Protein AF-A0A816C0D6-F1 (afdb_monomer)

pLDDT: mean 83.45, std 16.83, range [26.38, 98.88]

Structure (mmCIF, N/CA/C/O backbone):
data_AF-A0A816C0D6-F1
#
_entry.id   AF-A0A816C0D6-F1
#
loop_
_atom_site.group_PDB
_atom_site.id
_atom_si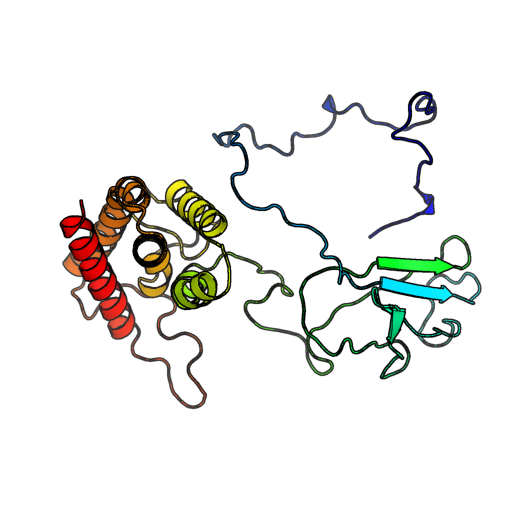te.type_symbol
_atom_site.label_atom_id
_atom_site.label_alt_id
_atom_site.label_comp_id
_atom_site.label_asym_id
_atom_site.label_entity_id
_atom_site.label_seq_id
_atom_site.pdbx_PDB_ins_code
_atom_site.Cartn_x
_atom_site.Cartn_y
_atom_site.Cartn_z
_atom_site.occupancy
_atom_site.B_iso_or_equiv
_atom_site.auth_seq_id
_atom_site.auth_comp_id
_atom_site.auth_asym_id
_atom_site.auth_atom_id
_atom_site.pdbx_PDB_model_num
ATOM 1 N N . MET A 1 1 ? -12.038 10.290 19.361 1.00 85.38 1 MET A N 1
ATOM 2 C CA . MET A 1 1 ? -12.692 10.705 20.623 1.00 85.38 1 MET A CA 1
ATOM 3 C C . MET A 1 1 ? -14.194 10.651 20.411 1.00 85.38 1 MET A C 1
ATOM 5 O O . MET A 1 1 ? -14.638 11.081 19.357 1.00 85.38 1 MET A O 1
ATOM 9 N N . TYR A 1 2 ? -14.952 10.114 21.362 1.00 89.56 2 TYR A N 1
ATOM 10 C CA . TYR A 1 2 ? -16.409 9.988 21.275 1.00 89.56 2 TYR A CA 1
ATOM 11 C C . TYR A 1 2 ? -17.035 10.395 22.618 1.00 89.56 2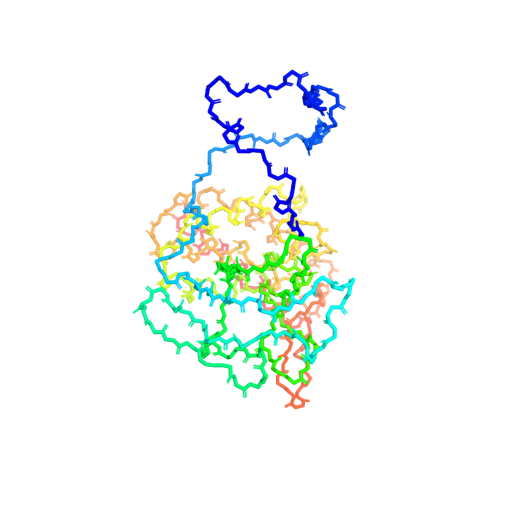 TYR A C 1
ATOM 13 O O . TYR A 1 2 ? -16.515 10.009 23.661 1.00 89.56 2 TYR A O 1
ATOM 21 N N . ASP A 1 3 ? -18.110 11.191 22.589 1.00 89.88 3 ASP A N 1
ATOM 22 C CA . ASP A 1 3 ? -18.827 11.691 23.773 1.00 89.88 3 ASP A CA 1
ATOM 23 C C . ASP A 1 3 ? -20.321 11.359 23.652 1.00 89.88 3 ASP A C 1
ATOM 25 O O . ASP A 1 3 ? -21.073 12.091 23.006 1.00 89.88 3 ASP A O 1
ATOM 29 N N . SER A 1 4 ? -20.756 10.273 24.299 1.00 89.69 4 SER A N 1
ATOM 30 C CA . SER A 1 4 ? -22.146 9.791 24.239 1.00 89.69 4 SER A CA 1
ATOM 31 C C . SER A 1 4 ? -23.166 10.780 24.811 1.00 89.69 4 SER A C 1
ATOM 33 O O . SER A 1 4 ? -24.352 10.708 24.504 1.00 89.69 4 SER A O 1
ATOM 35 N N . ARG A 1 5 ? -22.738 11.777 25.603 1.00 89.25 5 ARG A N 1
ATOM 36 C CA . ARG A 1 5 ? -23.638 12.838 26.096 1.00 89.25 5 ARG A CA 1
ATOM 37 C C . ARG A 1 5 ? -24.129 13.747 24.969 1.00 89.25 5 ARG A C 1
ATOM 39 O O . ARG A 1 5 ? -25.069 14.508 25.191 1.00 89.25 5 ARG A O 1
ATOM 46 N N . ARG A 1 6 ? -23.466 13.711 23.809 1.00 89.56 6 ARG A N 1
ATOM 47 C CA . ARG A 1 6 ? -23.813 14.480 22.608 1.00 89.56 6 ARG A CA 1
ATOM 48 C C . ARG A 1 6 ? -24.655 13.681 21.613 1.00 89.56 6 ARG A C 1
ATOM 50 O O . ARG A 1 6 ? -25.040 14.249 20.590 1.00 89.56 6 ARG A O 1
ATOM 57 N N . ASP A 1 7 ? -24.942 12.411 21.900 1.00 89.94 7 ASP A N 1
ATOM 58 C CA . ASP A 1 7 ? -25.782 11.586 21.040 1.00 89.94 7 ASP A CA 1
ATOM 59 C C . ASP A 1 7 ? -27.174 12.196 20.892 1.00 89.94 7 ASP A C 1
ATOM 61 O O . ASP A 1 7 ? -27.776 12.709 21.839 1.00 89.94 7 ASP A O 1
ATOM 65 N N . ARG A 1 8 ? -27.707 12.099 19.676 1.00 88.56 8 ARG A N 1
ATOM 66 C CA . ARG A 1 8 ? -29.071 12.508 19.358 1.00 88.56 8 ARG A CA 1
ATOM 67 C C . ARG A 1 8 ? -29.839 11.290 18.908 1.00 88.56 8 ARG A C 1
ATOM 69 O O . ARG A 1 8 ? -29.702 10.840 17.775 1.00 88.56 8 ARG A O 1
ATOM 76 N N . LEU A 1 9 ? -30.604 10.721 19.829 1.00 89.38 9 LEU A N 1
ATOM 77 C CA . LEU A 1 9 ? -31.359 9.509 19.555 1.00 89.38 9 LEU A CA 1
ATOM 78 C C . LEU A 1 9 ? -32.312 9.742 18.372 1.00 89.38 9 LEU A C 1
ATOM 80 O O . LEU A 1 9 ? -32.974 10.775 18.304 1.00 89.38 9 LEU A O 1
ATOM 84 N N . ASN A 1 10 ? -32.372 8.774 17.456 1.00 91.50 10 ASN A N 1
ATOM 85 C CA . ASN A 1 10 ? -33.250 8.777 16.282 1.00 91.50 10 ASN A CA 1
ATOM 86 C C . ASN A 1 10 ? -32.974 9.870 15.232 1.00 91.50 10 ASN A C 1
ATOM 88 O O . ASN A 1 10 ? -33.824 10.088 14.379 1.00 91.50 10 ASN A O 1
ATOM 92 N N . TRP A 1 11 ? -31.799 10.516 15.224 1.00 92.00 11 TRP A N 1
ATOM 93 C CA . TRP A 1 11 ? -31.469 11.554 14.227 1.00 92.00 11 TRP A CA 1
ATOM 94 C C . TRP A 1 11 ? -31.517 11.081 12.762 1.00 92.00 11 TRP A C 1
ATOM 96 O O . TRP A 1 11 ? -31.627 11.899 11.855 1.00 92.00 11 TRP A O 1
ATOM 106 N N . THR A 1 12 ? -31.451 9.768 12.528 1.00 93.94 12 THR A N 1
ATOM 107 C CA . THR A 1 12 ? -31.567 9.134 11.205 1.00 93.94 12 THR A CA 1
ATOM 108 C C . THR A 1 12 ? -32.988 8.670 10.862 1.00 93.94 12 THR A C 1
ATOM 110 O O . THR A 1 12 ? -33.190 8.056 9.816 1.00 93.94 12 THR A O 1
ATOM 113 N N . GLN A 1 13 ? -33.972 8.902 11.736 1.00 94.81 13 GLN A N 1
ATOM 114 C CA . GLN A 1 13 ? -35.356 8.462 11.551 1.00 94.81 13 GLN A CA 1
ATOM 115 C C . GLN A 1 13 ? -36.264 9.631 11.159 1.00 94.81 13 GLN A C 1
ATOM 117 O O . GLN A 1 13 ? -36.055 10.778 11.557 1.00 94.81 13 GLN A O 1
ATOM 122 N N . VAL A 1 14 ? -37.319 9.328 10.400 1.00 94.06 14 VAL A N 1
ATOM 123 C CA . VAL A 1 14 ? -38.359 10.305 10.047 1.00 94.06 14 VAL A CA 1
ATOM 124 C C . VAL A 1 14 ? -39.048 10.818 11.316 1.00 94.06 14 VAL A C 1
ATOM 126 O O . VAL A 1 14 ? -39.310 10.051 12.240 1.00 94.06 14 VAL A O 1
ATOM 129 N N . GLY A 1 15 ? -39.366 12.114 11.349 1.00 90.00 15 GLY A N 1
ATOM 130 C CA . GLY A 1 15 ? -40.027 12.751 12.493 1.00 90.00 15 GLY A CA 1
ATOM 131 C C . GLY A 1 15 ? -39.079 13.149 13.627 1.00 90.00 15 GLY A C 1
ATOM 132 O O . GLY A 1 15 ? -39.543 13.582 14.681 1.00 90.00 15 GLY A O 1
ATOM 133 N N . PHE A 1 16 ? -37.764 13.025 13.428 1.00 90.12 16 PHE A N 1
ATOM 134 C CA . PHE A 1 16 ? -36.777 13.613 14.325 1.00 90.12 16 PHE A CA 1
ATOM 135 C C . PHE A 1 16 ? -36.958 15.135 14.410 1.00 90.12 16 PHE A C 1
ATOM 137 O O . PHE A 1 16 ? -37.116 15.804 13.391 1.00 90.12 16 PHE A O 1
ATOM 144 N N . ASN A 1 17 ? -36.929 15.679 15.629 1.00 85.44 17 ASN A N 1
ATOM 145 C CA . ASN A 1 17 ? -37.033 17.117 15.839 1.00 85.44 17 ASN A CA 1
ATOM 146 C C . ASN A 1 17 ? -35.654 17.786 15.732 1.00 85.44 17 ASN A C 1
ATOM 148 O O . ASN A 1 17 ? -34.852 17.746 16.669 1.00 85.44 17 ASN A O 1
ATOM 152 N N . ASP A 1 18 ? -35.417 18.453 14.610 1.00 85.19 18 ASP A N 1
ATOM 153 C CA . ASP A 1 18 ? -34.241 19.273 14.338 1.00 85.19 18 ASP A CA 1
ATOM 154 C C . ASP A 1 18 ? -34.453 20.770 14.652 1.00 85.19 18 ASP A C 1
ATOM 156 O O . ASP A 1 18 ? -33.523 21.561 14.527 1.00 85.19 18 ASP A O 1
ATOM 160 N N . SER A 1 19 ? -35.614 21.192 15.163 1.00 76.00 19 SER A N 1
ATOM 161 C CA . SER A 1 19 ? -35.926 22.613 15.390 1.00 76.00 19 SER A CA 1
ATOM 162 C C . SER A 1 19 ? -35.153 23.247 16.556 1.00 76.00 19 SER A C 1
ATOM 164 O O . SER A 1 19 ? -34.996 24.463 16.618 1.00 76.00 19 SER A O 1
ATOM 166 N N . LEU A 1 20 ? -34.686 22.432 17.508 1.00 63.69 20 LEU A N 1
ATOM 167 C CA . LEU A 1 20 ? -33.809 22.848 18.617 1.00 63.69 20 LEU A CA 1
ATOM 168 C C . LEU A 1 20 ? -32.327 22.617 18.297 1.00 63.69 20 LEU A C 1
ATOM 170 O O . LEU A 1 20 ? -31.452 22.769 19.154 1.00 63.69 20 LEU A O 1
ATOM 174 N N . SER A 1 21 ? -32.037 22.171 17.079 1.00 62.50 21 SER A N 1
ATOM 175 C CA . SER A 1 21 ? -30.703 21.800 16.674 1.00 62.50 21 SER A CA 1
ATOM 176 C C . SER A 1 21 ? -29.922 23.024 16.192 1.00 62.50 21 SER A C 1
ATOM 178 O O . SER A 1 21 ? -30.384 23.789 15.358 1.00 62.50 21 SER A O 1
ATOM 180 N N . ALA A 1 22 ? -28.683 23.178 16.660 1.00 69.31 22 ALA A N 1
ATOM 181 C CA . ALA A 1 22 ? -27.681 23.999 15.977 1.00 69.31 22 ALA A CA 1
ATOM 182 C C . ALA A 1 22 ? -27.168 23.288 14.706 1.00 69.31 22 ALA A C 1
ATOM 184 O O . ALA A 1 22 ? -25.961 23.242 14.474 1.00 69.31 22 ALA A O 1
ATOM 185 N N . TRP A 1 23 ? -28.048 22.610 13.956 1.00 80.94 23 TRP A N 1
ATOM 186 C CA . TRP A 1 23 ? -27.645 22.022 12.686 1.00 80.94 23 TRP A CA 1
ATOM 187 C C . TRP A 1 23 ? -27.321 23.160 11.738 1.00 80.94 23 TRP A C 1
ATOM 189 O O . TRP A 1 23 ? -28.094 24.097 11.553 1.00 80.94 23 TRP A O 1
ATOM 199 N N . ILE A 1 24 ? -26.115 23.088 11.207 1.00 82.31 24 ILE A N 1
ATOM 200 C CA . ILE A 1 24 ? -25.627 24.027 10.220 1.00 82.31 24 ILE A CA 1
ATOM 201 C C . ILE A 1 24 ? -26.017 23.509 8.848 1.00 82.31 24 ILE A C 1
ATOM 203 O O . ILE A 1 24 ? -25.953 22.308 8.578 1.00 82.31 24 ILE A O 1
ATOM 207 N N . MET A 1 25 ? -26.430 24.435 7.993 1.00 83.31 25 MET A N 1
ATOM 208 C CA . MET A 1 25 ? -26.723 24.130 6.601 1.00 83.31 25 MET A CA 1
ATOM 209 C C . MET A 1 25 ? -25.439 23.616 5.929 1.00 83.31 25 MET A C 1
ATOM 211 O O . MET A 1 25 ? -24.394 24.255 6.099 1.00 83.31 25 MET A O 1
ATOM 215 N N . PRO A 1 26 ? -25.460 22.485 5.204 1.00 83.56 26 PRO A N 1
ATOM 216 C CA . PRO A 1 26 ? -24.259 21.909 4.596 1.00 83.56 26 PRO A CA 1
ATOM 217 C C . PRO A 1 26 ? -23.490 22.880 3.696 1.00 83.56 26 PRO A C 1
ATOM 219 O O . PRO A 1 26 ? -22.269 22.816 3.629 1.00 83.56 26 PRO A O 1
ATOM 222 N N . GLU A 1 27 ? -24.181 23.827 3.065 1.00 84.50 27 GLU A N 1
ATOM 223 C CA . GLU A 1 27 ? -23.607 24.852 2.190 1.00 84.50 27 GLU A CA 1
ATOM 224 C C . GLU A 1 27 ? -22.713 25.848 2.941 1.00 84.50 27 GLU A C 1
ATOM 226 O O . GLU A 1 27 ? -21.912 26.553 2.332 1.00 84.50 27 GLU A O 1
ATOM 231 N N . SER A 1 28 ? -22.848 25.923 4.268 1.00 86.06 28 SER A N 1
ATOM 232 C CA . SER A 1 28 ? -21.994 26.757 5.118 1.00 86.06 28 SER A CA 1
ATOM 233 C C . SER A 1 28 ? -20.666 26.090 5.481 1.00 86.06 28 SER A C 1
ATOM 235 O O . SER A 1 28 ? -19.785 26.746 6.040 1.00 86.06 28 SER A O 1
ATOM 237 N N . LEU A 1 29 ? -20.515 24.795 5.181 1.00 83.56 29 LEU A N 1
ATOM 238 C CA . LEU A 1 29 ? -19.285 24.049 5.406 1.00 83.56 29 LEU A CA 1
ATOM 239 C C . LEU A 1 29 ? -18.381 24.091 4.166 1.00 83.56 29 LEU A C 1
ATOM 241 O O . LEU A 1 29 ? -18.873 23.990 3.041 1.00 83.56 29 LEU A O 1
ATOM 245 N N . PRO A 1 30 ? -17.052 24.200 4.343 1.00 83.00 30 PRO A N 1
ATOM 246 C CA . PRO A 1 30 ? -16.131 24.061 3.226 1.00 83.00 30 PRO A CA 1
ATOM 247 C C . PRO A 1 30 ? -16.253 22.657 2.623 1.00 83.00 30 PRO A C 1
ATOM 249 O O . PRO A 1 30 ? -16.336 21.661 3.347 1.00 83.00 30 PRO A O 1
ATOM 252 N N . SER A 1 31 ? -16.238 22.584 1.291 1.00 81.38 31 SER A N 1
ATOM 253 C CA . SER A 1 31 ? -16.168 21.306 0.585 1.00 81.38 31 SER A CA 1
ATOM 254 C C . SER A 1 31 ? -14.875 20.579 0.977 1.00 81.38 31 SER A C 1
ATOM 256 O O . SER A 1 31 ? -13.804 21.185 0.910 1.00 81.38 31 SER A O 1
ATOM 258 N N . PRO A 1 32 ? -14.938 19.289 1.353 1.00 77.12 32 PRO A N 1
ATOM 259 C CA . PRO A 1 32 ? -13.737 18.482 1.546 1.00 77.12 32 PRO A CA 1
ATOM 260 C C . PRO A 1 32 ? -13.071 18.115 0.212 1.00 77.12 32 PRO A C 1
ATOM 262 O O . PRO A 1 32 ? -11.920 17.689 0.199 1.00 77.12 32 PRO A O 1
ATOM 265 N N . VAL A 1 33 ? -13.795 18.255 -0.902 1.00 77.62 33 VAL A N 1
ATOM 266 C CA . VAL A 1 33 ? -13.257 18.098 -2.252 1.00 77.62 33 VAL A CA 1
ATOM 267 C C . VAL A 1 33 ? -12.626 19.419 -2.656 1.00 77.62 33 VAL A C 1
ATOM 269 O O . VAL A 1 33 ? -13.325 20.435 -2.701 1.00 77.62 33 VAL A O 1
ATOM 272 N N . ASP A 1 34 ? -11.330 19.386 -2.953 1.00 73.06 34 ASP A N 1
ATOM 273 C CA . ASP A 1 34 ? -10.616 20.504 -3.557 1.00 73.06 34 ASP A CA 1
ATOM 274 C C . ASP A 1 34 ? -11.070 20.653 -5.022 1.00 73.06 34 ASP A C 1
ATOM 276 O O . ASP A 1 34 ? -10.750 19.793 -5.844 1.00 73.06 34 ASP A O 1
ATOM 280 N N . PRO A 1 35 ? -11.816 21.714 -5.382 1.00 69.94 35 PRO A N 1
ATOM 281 C CA . PRO A 1 35 ? -12.314 21.899 -6.742 1.00 69.94 35 PRO A CA 1
ATOM 282 C C . PRO A 1 35 ? -11.198 22.202 -7.753 1.00 69.94 35 PRO A C 1
ATOM 284 O O . PRO A 1 35 ? -11.454 22.168 -8.954 1.00 69.94 35 PRO A O 1
ATOM 287 N N . ALA A 1 36 ? -9.975 22.508 -7.297 1.00 72.94 36 ALA A N 1
ATOM 288 C CA . ALA A 1 36 ? -8.809 22.623 -8.167 1.00 72.94 36 ALA A CA 1
ATOM 289 C C . ALA A 1 36 ? -8.234 21.252 -8.565 1.00 72.94 36 ALA A C 1
ATOM 291 O O . ALA A 1 36 ? -7.466 21.169 -9.525 1.00 72.94 36 ALA A O 1
ATOM 292 N N . GLN A 1 37 ? -8.594 20.175 -7.855 1.00 70.94 37 GLN A N 1
ATOM 293 C CA . GLN A 1 37 ? -8.182 18.820 -8.206 1.00 70.94 37 GLN A CA 1
ATOM 294 C C . GLN A 1 37 ? -9.142 18.216 -9.231 1.00 70.94 37 GLN A C 1
ATOM 296 O O . GLN A 1 37 ? -10.328 18.022 -8.980 1.00 70.94 37 GLN A O 1
ATOM 301 N N . ASN A 1 38 ? -8.601 17.876 -10.399 1.00 72.31 38 ASN A N 1
ATOM 302 C CA . ASN A 1 38 ? -9.341 17.371 -11.557 1.00 72.31 38 ASN A CA 1
ATOM 303 C C . ASN A 1 38 ? -9.611 15.848 -11.471 1.00 72.31 38 ASN A C 1
ATOM 305 O O . ASN A 1 38 ? -9.438 15.115 -12.444 1.00 72.31 38 ASN A O 1
ATOM 309 N N . GLY A 1 39 ? -9.968 15.354 -10.282 1.00 79.12 39 GLY A N 1
ATOM 310 C CA . GLY A 1 39 ? -10.214 13.932 -10.032 1.00 79.12 39 GLY A CA 1
ATOM 311 C C . GLY A 1 39 ? -11.501 13.426 -10.692 1.00 79.12 39 GLY A C 1
ATOM 312 O O . GLY A 1 39 ? -12.471 14.166 -10.846 1.00 79.12 39 GLY A O 1
ATOM 313 N N . THR A 1 40 ? -11.528 12.144 -11.060 1.00 84.25 40 THR A N 1
ATOM 314 C CA . THR A 1 40 ? -12.714 11.495 -11.643 1.00 84.25 40 THR A CA 1
ATOM 315 C C . THR A 1 40 ? -13.398 10.609 -10.607 1.00 84.25 40 THR A C 1
ATOM 317 O O . THR A 1 40 ? -12.746 9.830 -9.916 1.00 84.25 40 THR A O 1
ATOM 320 N N . LEU A 1 41 ? -14.727 10.695 -10.511 1.00 86.56 41 LEU A N 1
ATOM 321 C CA . LEU A 1 41 ? -15.508 9.752 -9.714 1.00 86.56 41 LEU A CA 1
ATOM 322 C C . LEU A 1 41 ? -15.617 8.422 -10.459 1.00 86.56 41 LEU A C 1
ATOM 324 O O . LEU A 1 41 ? -16.175 8.361 -11.555 1.00 86.56 41 LEU A O 1
ATOM 328 N N . VAL A 1 42 ? -15.120 7.358 -9.838 1.00 83.94 42 VAL A N 1
ATOM 329 C CA . VAL A 1 42 ? -15.172 5.994 -10.371 1.00 83.94 42 VAL A CA 1
ATOM 330 C C . VAL A 1 42 ? -15.883 5.066 -9.392 1.00 83.94 42 VAL A C 1
ATOM 332 O O . VAL A 1 42 ? -15.860 5.280 -8.178 1.00 83.94 42 VAL A O 1
ATOM 335 N N . LEU A 1 43 ? -16.537 4.026 -9.913 1.00 87.62 43 LEU A N 1
ATOM 336 C CA . LEU A 1 43 ? -17.081 2.966 -9.070 1.00 87.62 43 LEU A CA 1
ATOM 337 C C . LEU A 1 43 ? -15.918 2.129 -8.534 1.00 87.62 43 LEU A C 1
ATOM 339 O O . LEU A 1 43 ? -15.117 1.622 -9.315 1.00 87.62 43 LEU A O 1
ATOM 343 N N . GLN A 1 44 ? -15.844 1.966 -7.213 1.00 79.06 44 GLN A N 1
ATOM 344 C CA . GLN A 1 44 ? -14.834 1.114 -6.595 1.00 79.06 44 GLN A CA 1
ATOM 345 C C . GLN A 1 44 ? -14.997 -0.330 -7.084 1.00 79.06 44 GLN A C 1
ATOM 347 O O . GLN A 1 44 ? -15.987 -0.988 -6.762 1.00 79.06 44 GLN A O 1
ATOM 352 N N . ASP A 1 45 ? -14.000 -0.832 -7.810 1.00 80.25 45 ASP A N 1
ATOM 353 C CA . ASP A 1 45 ? -13.951 -2.219 -8.271 1.00 80.25 45 ASP A CA 1
ATOM 354 C C . ASP A 1 45 ? -12.924 -3.033 -7.474 1.00 80.25 45 ASP A C 1
ATOM 356 O O . ASP A 1 45 ? -11.979 -3.594 -8.013 1.00 80.25 45 ASP A O 1
ATOM 360 N N . MET A 1 46 ? -13.100 -3.075 -6.151 1.00 83.38 46 MET A N 1
ATOM 361 C CA . MET A 1 46 ? -12.375 -3.967 -5.239 1.00 83.38 46 MET A CA 1
ATOM 362 C C . MET A 1 46 ? -13.231 -4.270 -3.999 1.00 83.38 46 MET A C 1
ATOM 364 O O . MET A 1 46 ? -14.113 -3.472 -3.664 1.00 83.38 46 MET A O 1
ATOM 368 N N . PRO A 1 47 ? -13.007 -5.399 -3.296 1.00 77.94 47 PRO A N 1
ATOM 369 C CA . PRO A 1 47 ? -13.712 -5.685 -2.051 1.00 77.94 47 PRO A CA 1
ATOM 370 C C . PRO A 1 47 ? -13.544 -4.537 -1.038 1.00 77.94 47 PRO A C 1
ATOM 372 O O . PRO A 1 47 ? -12.415 -4.115 -0.779 1.00 77.94 47 PRO A O 1
ATOM 375 N N . PRO A 1 48 ? -14.635 -4.009 -0.452 1.00 84.00 48 PRO A N 1
ATOM 376 C CA . PRO A 1 48 ? -14.528 -2.941 0.530 1.00 84.00 48 PRO A CA 1
ATOM 377 C C . PRO A 1 48 ? -14.013 -3.488 1.863 1.00 84.00 48 PRO A C 1
ATOM 379 O O . PRO A 1 48 ? -14.216 -4.660 2.190 1.00 84.00 48 PRO A O 1
ATOM 382 N N . ILE A 1 49 ? -13.429 -2.611 2.679 1.00 83.44 49 ILE A N 1
ATOM 383 C CA . ILE A 1 49 ? -13.066 -2.941 4.060 1.00 83.44 49 ILE A CA 1
ATOM 384 C C . ILE A 1 49 ? -14.347 -3.263 4.839 1.00 83.44 49 ILE A C 1
ATOM 386 O O . ILE A 1 49 ? -15.300 -2.481 4.856 1.00 83.44 49 ILE A O 1
ATOM 390 N N . ARG A 1 50 ? -14.372 -4.424 5.497 1.00 82.12 50 ARG A N 1
ATOM 391 C CA . ARG A 1 50 ? -15.485 -4.883 6.336 1.00 82.12 50 ARG A CA 1
ATOM 392 C C . ARG A 1 50 ? -14.951 -5.362 7.677 1.00 82.12 50 ARG A C 1
ATOM 394 O O . ARG A 1 50 ? -13.844 -5.884 7.757 1.00 82.12 50 ARG A O 1
ATOM 401 N N . ALA A 1 51 ? -15.761 -5.232 8.724 1.00 76.50 51 ALA A N 1
ATOM 402 C CA . ALA A 1 51 ? -15.502 -5.955 9.961 1.00 76.50 51 ALA A CA 1
ATOM 403 C C . ALA A 1 51 ? -15.774 -7.448 9.718 1.00 76.50 51 ALA A C 1
ATOM 405 O O . ALA A 1 51 ? -16.887 -7.812 9.333 1.00 76.50 51 ALA A O 1
ATOM 406 N N . GLY A 1 52 ? -14.758 -8.291 9.910 1.00 66.25 52 GLY A N 1
ATOM 407 C CA . GLY A 1 52 ? -14.909 -9.745 9.850 1.00 66.25 52 GLY A CA 1
ATOM 408 C C . GLY A 1 52 ? -15.785 -10.283 10.987 1.00 66.25 52 GLY A C 1
ATOM 409 O O . GLY A 1 52 ? -16.048 -9.584 11.969 1.00 66.25 52 GLY A O 1
ATOM 410 N N . SER A 1 53 ? -16.214 -11.543 10.875 1.00 62.97 53 SER A N 1
ATOM 411 C CA . SER A 1 53 ? -16.946 -12.252 11.940 1.00 62.97 53 SER A CA 1
ATOM 412 C C . SER A 1 53 ? -16.160 -12.343 13.248 1.00 62.97 53 SER A C 1
ATOM 414 O O . SER A 1 53 ? -16.755 -12.403 14.320 1.00 62.97 53 SER A O 1
ATOM 416 N N . ASP A 1 54 ? -14.833 -12.287 13.151 1.00 57.88 54 ASP A N 1
ATOM 417 C CA . ASP A 1 54 ? -13.906 -12.465 14.267 1.00 57.88 54 ASP A CA 1
ATOM 418 C C . ASP A 1 54 ? -13.497 -11.118 14.892 1.00 57.88 54 ASP A C 1
ATOM 420 O O . ASP A 1 54 ? -12.514 -11.027 15.627 1.00 57.88 54 ASP A O 1
ATOM 424 N N . ALA A 1 55 ? -14.244 -10.046 14.594 1.00 60.94 55 ALA A N 1
ATOM 425 C CA . ALA A 1 55 ? -14.014 -8.728 15.168 1.00 60.94 55 ALA A CA 1
ATOM 426 C C . ALA A 1 55 ? -14.062 -8.777 16.702 1.00 60.94 55 ALA A C 1
ATOM 428 O O . ALA A 1 55 ? -14.992 -9.305 17.313 1.00 60.94 55 ALA A O 1
ATOM 429 N N . LEU A 1 56 ? -13.053 -8.189 17.339 1.00 60.66 56 LEU A N 1
ATOM 430 C CA . LEU A 1 56 ? -12.869 -8.300 18.775 1.00 60.66 56 LEU A CA 1
ATOM 431 C C . LEU A 1 56 ? -13.889 -7.466 19.563 1.00 60.66 56 LEU A C 1
ATOM 433 O O . LEU A 1 56 ? -14.042 -6.257 19.350 1.00 60.66 56 LEU A O 1
ATOM 437 N N . HIS A 1 57 ? -14.568 -8.109 20.512 1.00 58.88 57 HIS A N 1
ATOM 438 C CA . HIS A 1 57 ? -15.522 -7.471 21.412 1.00 58.88 57 HIS A CA 1
ATOM 439 C C . HIS A 1 57 ? -14.948 -7.383 22.838 1.00 58.88 57 HIS A C 1
ATOM 441 O O . HIS A 1 57 ? -14.172 -8.221 23.286 1.00 58.88 57 HIS A O 1
ATOM 447 N N . PHE A 1 58 ? -15.304 -6.321 23.549 1.00 55.41 58 PHE A N 1
ATOM 448 C CA . PHE A 1 58 ? -14.942 -6.039 24.931 1.00 55.41 58 PHE A CA 1
ATOM 449 C C . PHE A 1 58 ? -16.193 -5.527 25.647 1.00 55.41 58 PHE A C 1
ATOM 451 O O . PHE A 1 58 ? -16.866 -4.607 25.184 1.00 55.41 58 PHE A O 1
ATOM 458 N N . GLU A 1 59 ? -16.507 -6.085 26.809 1.00 52.59 59 GLU A N 1
ATOM 459 C CA . GLU A 1 59 ? -17.580 -5.590 27.672 1.00 52.59 59 GLU A CA 1
ATOM 460 C C . GLU A 1 59 ? -17.015 -5.423 29.077 1.00 52.59 59 GLU A C 1
ATOM 462 O O . GLU A 1 59 ? -16.429 -6.355 29.618 1.00 52.59 59 GLU A O 1
ATOM 467 N N . THR A 1 60 ? -17.146 -4.229 29.655 1.00 53.81 60 THR A 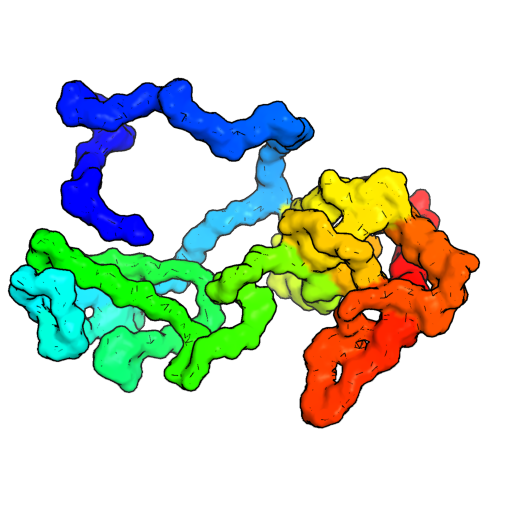N 1
ATOM 468 C CA . THR A 1 60 ? -16.644 -3.936 31.000 1.00 53.81 60 THR A CA 1
ATOM 469 C C . THR A 1 60 ? -17.607 -3.035 31.775 1.00 53.81 60 THR A C 1
ATOM 471 O O . THR A 1 60 ? -18.283 -2.173 31.210 1.00 53.81 60 THR A O 1
ATOM 474 N N . THR A 1 61 ? -17.682 -3.234 33.092 1.00 53.56 61 THR A N 1
ATOM 475 C CA . THR A 1 61 ? -18.465 -2.392 34.008 1.00 53.56 61 THR A CA 1
ATOM 476 C C . THR A 1 61 ? -17.510 -1.497 34.790 1.00 53.56 61 THR A C 1
ATOM 478 O O . THR A 1 61 ? -16.566 -1.983 35.400 1.00 53.56 61 THR A O 1
ATOM 481 N N . ILE A 1 62 ? -17.755 -0.189 34.787 1.00 56.91 62 ILE A N 1
ATOM 482 C CA . ILE A 1 62 ? -16.960 0.813 35.496 1.00 56.91 62 ILE A CA 1
ATOM 483 C C . ILE A 1 62 ? -17.699 1.172 36.787 1.00 56.91 62 ILE A C 1
ATOM 485 O O . ILE A 1 62 ? -18.660 1.939 36.775 1.00 56.91 62 ILE A O 1
ATOM 489 N N . SER A 1 63 ? -17.249 0.629 37.917 1.00 46.44 63 SER A N 1
ATOM 490 C CA . SER A 1 63 ? -17.721 1.051 39.239 1.00 46.44 63 SER A CA 1
ATOM 491 C C . SER A 1 63 ? -16.761 2.092 39.823 1.00 46.44 63 SER A C 1
ATOM 493 O O . SER A 1 63 ? -15.754 1.724 40.419 1.00 46.44 63 SER A O 1
ATOM 495 N N . GLY A 1 64 ? -17.037 3.380 39.626 1.00 44.22 64 GLY A N 1
ATOM 496 C CA . GLY A 1 64 ? -16.284 4.484 40.236 1.00 44.22 64 GLY A CA 1
ATOM 497 C C . GLY A 1 64 ? -17.108 5.770 40.214 1.00 44.22 64 GLY A C 1
ATOM 498 O O . GLY A 1 64 ? -17.895 5.952 39.288 1.00 44.22 64 GLY A O 1
ATOM 499 N N . GLU A 1 65 ? -16.992 6.621 41.237 1.00 42.62 65 GLU A N 1
ATOM 500 C CA . GLU A 1 65 ? -17.699 7.910 41.322 1.00 42.62 65 GLU A CA 1
ATOM 501 C C . GLU A 1 65 ? -17.065 8.972 40.400 1.00 42.62 65 GLU A C 1
ATOM 503 O O . GLU A 1 65 ? -15.920 8.845 39.970 1.00 42.62 65 GLU A O 1
ATOM 508 N N . GLN A 1 66 ? -17.830 10.015 40.045 1.00 40.41 66 GLN A N 1
ATOM 509 C CA . GLN A 1 66 ? -17.370 11.111 39.181 1.00 40.41 66 GLN A CA 1
ATOM 510 C C . GLN A 1 66 ? -16.147 11.822 39.785 1.00 40.41 66 GLN A C 1
ATOM 512 O O . GLN A 1 66 ? -16.303 12.618 40.706 1.00 40.41 66 GLN A O 1
ATOM 517 N N . GLN A 1 67 ? -14.960 11.626 39.208 1.00 40.94 67 GLN A N 1
ATOM 518 C CA . GLN A 1 67 ? -13.837 12.554 39.353 1.00 40.94 67 GLN A CA 1
ATOM 519 C C . GLN A 1 67 ? -13.118 12.766 38.018 1.00 40.94 67 GLN A C 1
ATOM 521 O O . GLN A 1 67 ? -13.075 11.882 37.162 1.00 40.94 67 GLN A O 1
ATOM 526 N N . GLU A 1 68 ? -12.599 13.983 37.838 1.00 40.09 68 GLU A N 1
ATOM 527 C CA . GLU A 1 68 ? -12.135 14.549 36.563 1.00 40.09 68 GLU A CA 1
ATOM 528 C C . GLU A 1 68 ? -11.025 13.754 35.866 1.00 40.09 68 GLU A C 1
ATOM 530 O O . GLU A 1 68 ? -10.902 13.856 34.652 1.00 40.09 68 GLU A O 1
ATOM 535 N N . TYR A 1 69 ? -10.277 12.909 36.571 1.00 40.84 69 TYR A N 1
ATOM 536 C CA . TYR A 1 69 ? -9.323 11.966 35.991 1.00 40.84 69 TYR A CA 1
ATOM 537 C C . TYR A 1 69 ? -9.153 10.793 36.963 1.00 40.84 69 TYR A C 1
ATOM 539 O O . TYR A 1 69 ? -8.495 10.938 37.991 1.00 40.84 69 TYR A O 1
ATOM 547 N N . LEU A 1 70 ? -9.713 9.619 36.655 1.00 45.31 70 LEU A N 1
ATOM 548 C CA . LEU A 1 70 ? -9.439 8.416 37.447 1.00 45.31 70 LEU A CA 1
ATOM 549 C C . LEU A 1 70 ? -7.984 7.986 37.197 1.00 45.31 70 LEU A C 1
ATOM 551 O O . LEU A 1 70 ? -7.654 7.391 36.168 1.00 45.31 70 LEU A O 1
ATOM 555 N N . HIS A 1 71 ? -7.088 8.294 38.137 1.00 45.69 71 HIS A N 1
ATOM 556 C CA . HIS A 1 71 ? -5.801 7.607 38.229 1.00 45.69 71 HIS A CA 1
ATOM 557 C C . HIS A 1 71 ? -6.043 6.111 38.505 1.00 45.69 71 HIS A C 1
ATOM 559 O O . HIS A 1 71 ? -7.047 5.738 39.105 1.00 45.69 71 HIS A O 1
ATOM 565 N N . ARG A 1 72 ? -5.091 5.265 38.077 1.00 50.88 72 ARG A N 1
ATOM 566 C CA . ARG A 1 72 ? -5.045 3.778 38.062 1.00 50.88 72 ARG A CA 1
ATOM 567 C C . ARG A 1 72 ? -5.683 2.985 39.228 1.00 50.88 72 ARG A C 1
ATOM 569 O O . ARG A 1 72 ? -5.751 1.770 39.122 1.00 50.88 72 ARG A O 1
ATOM 576 N N . LYS A 1 73 ? -6.091 3.609 40.334 1.00 43.03 73 LYS A N 1
ATOM 577 C CA . LYS A 1 73 ? -6.559 2.960 41.569 1.00 43.03 73 LYS A CA 1
ATOM 578 C C . LYS A 1 73 ? -8.080 2.917 41.767 1.00 43.03 73 LYS A C 1
ATOM 580 O O . LYS A 1 73 ? -8.512 2.282 42.720 1.00 43.03 73 LYS A O 1
ATOM 585 N N . GLU A 1 74 ? -8.878 3.543 40.901 1.00 46.56 74 GLU A N 1
ATOM 586 C CA . GLU A 1 74 ? -10.334 3.688 41.122 1.00 46.56 74 GLU A CA 1
ATOM 587 C C . GLU A 1 74 ? -11.209 3.136 39.984 1.00 46.56 74 GLU A C 1
ATOM 589 O O . GLU A 1 74 ? -12.425 3.318 39.974 1.00 46.56 74 GLU A O 1
ATOM 594 N N . ILE A 1 75 ? -10.611 2.433 39.016 1.00 51.34 75 ILE A N 1
ATOM 595 C CA . ILE A 1 75 ? -11.392 1.672 38.038 1.00 51.34 75 ILE A CA 1
ATOM 596 C C . ILE A 1 75 ? -11.923 0.429 38.762 1.00 51.34 75 ILE A C 1
ATOM 598 O O . ILE A 1 75 ? -11.145 -0.355 39.301 1.00 51.34 75 ILE A O 1
ATOM 602 N N . GLY A 1 76 ? -13.247 0.272 38.781 1.00 50.84 76 GLY A N 1
ATOM 603 C CA . GLY A 1 76 ? -13.924 -0.941 39.236 1.00 50.84 76 GLY A CA 1
ATOM 604 C C . GLY A 1 76 ? -13.393 -2.243 38.629 1.00 50.84 76 GLY A C 1
ATOM 605 O O . GLY A 1 76 ? -12.617 -2.239 37.677 1.00 50.84 76 GLY A O 1
ATOM 606 N N . GLU A 1 77 ? -13.843 -3.382 39.157 1.00 52.44 77 GLU A N 1
ATOM 607 C CA . GLU A 1 77 ? -13.440 -4.708 38.671 1.00 52.44 77 GLU A CA 1
ATOM 608 C C . GLU A 1 77 ? -13.707 -4.869 37.158 1.00 52.44 77 GLU A C 1
ATOM 610 O O . GLU A 1 77 ? -14.857 -4.935 36.719 1.00 52.44 77 GLU A O 1
ATOM 615 N N . ILE A 1 78 ? -12.646 -4.995 36.350 1.00 56.03 78 ILE A N 1
ATOM 616 C CA . ILE A 1 78 ? -12.769 -5.383 34.939 1.00 56.03 78 ILE A CA 1
ATOM 617 C C . ILE A 1 78 ? -12.865 -6.911 34.862 1.00 56.03 78 ILE A C 1
ATOM 619 O O . ILE A 1 78 ? -11.863 -7.614 34.981 1.00 56.03 78 ILE A O 1
ATOM 623 N N . ARG A 1 79 ? -14.070 -7.444 34.628 1.00 55.06 79 ARG A N 1
ATOM 624 C CA . ARG A 1 79 ? -14.364 -8.897 34.632 1.00 55.06 79 ARG A CA 1
ATOM 625 C C . ARG A 1 79 ? -13.926 -9.669 33.373 1.00 55.06 79 ARG A C 1
ATOM 627 O O . ARG A 1 79 ? -14.474 -10.724 33.067 1.00 55.06 79 ARG A O 1
ATOM 634 N N . GLY A 1 80 ? -12.891 -9.198 32.684 1.00 55.66 80 GLY A N 1
ATOM 635 C CA . GLY A 1 80 ? -12.422 -9.768 31.419 1.00 55.66 80 GLY A CA 1
ATOM 636 C C . GLY A 1 80 ? -13.163 -9.220 30.195 1.00 55.66 80 GLY A C 1
ATOM 637 O O . GLY A 1 80 ? -14.148 -8.499 30.319 1.00 55.66 80 GLY A O 1
ATOM 638 N N . ALA A 1 81 ? -12.659 -9.543 29.006 1.00 61.09 81 ALA A N 1
ATOM 639 C CA . ALA A 1 81 ? -13.212 -9.128 27.720 1.00 61.09 81 ALA A CA 1
ATOM 640 C C . ALA A 1 81 ? -13.829 -10.325 26.986 1.00 61.09 81 ALA A C 1
ATOM 642 O O . ALA A 1 81 ? -13.165 -11.349 26.826 1.00 61.09 81 ALA A O 1
ATOM 643 N N . SER A 1 82 ? -15.086 -10.207 26.550 1.00 60.69 82 SER A N 1
ATOM 644 C CA . SER A 1 82 ? -15.793 -11.285 25.842 1.00 60.69 82 SER A CA 1
ATOM 645 C C . SER A 1 82 ? -15.465 -11.278 24.350 1.00 60.69 82 SER A C 1
ATOM 647 O O . SER A 1 82 ? -15.825 -10.340 23.649 1.00 60.69 82 SER A O 1
ATOM 649 N N . LEU A 1 83 ? -14.845 -12.343 23.854 1.00 60.44 83 LEU A N 1
ATOM 650 C CA . LEU A 1 83 ? -14.550 -12.568 22.441 1.00 60.44 83 LEU A CA 1
ATOM 651 C C . LEU A 1 83 ? -15.821 -12.835 21.624 1.00 60.44 83 LEU A C 1
ATOM 653 O O . LEU A 1 83 ? -16.812 -13.347 22.145 1.00 60.44 83 LEU A O 1
ATOM 657 N N . ALA A 1 84 ? -15.773 -12.567 20.315 1.00 56.16 84 ALA A N 1
ATOM 658 C CA . ALA A 1 84 ? -16.880 -12.860 19.395 1.00 56.16 84 ALA A CA 1
ATOM 659 C C . ALA A 1 84 ? -17.279 -14.349 19.374 1.00 56.16 84 ALA A C 1
ATOM 661 O O . ALA A 1 84 ? -18.444 -14.672 19.157 1.00 56.16 84 ALA A O 1
ATOM 662 N N . ASN A 1 85 ? -16.340 -15.251 19.673 1.00 60.31 85 ASN A N 1
ATOM 663 C CA . ASN A 1 85 ? -16.574 -16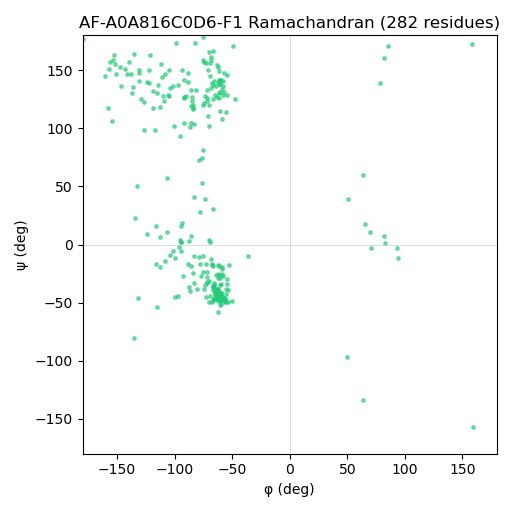.692 19.792 1.00 60.31 85 ASN A CA 1
ATOM 664 C C . ASN A 1 85 ? -17.056 -17.142 21.191 1.00 60.31 85 ASN A C 1
ATOM 666 O O . ASN A 1 85 ? -17.126 -18.341 21.453 1.00 60.31 85 ASN A O 1
ATOM 670 N N . GLY A 1 86 ? -17.356 -16.211 22.104 1.00 63.81 86 GLY A N 1
ATOM 671 C CA . GLY A 1 86 ? -17.801 -16.505 23.471 1.00 63.81 86 GLY A CA 1
ATOM 672 C C . GLY A 1 86 ? -16.680 -16.796 24.478 1.00 63.81 86 GLY A C 1
ATOM 673 O O . GLY A 1 86 ? -16.971 -17.054 25.645 1.00 63.81 86 GLY A O 1
ATOM 674 N N . GLY A 1 87 ? -15.409 -16.745 24.066 1.00 65.00 87 GLY A N 1
ATOM 675 C CA . GLY A 1 87 ? -14.269 -16.823 24.983 1.00 65.00 87 GLY A CA 1
ATOM 676 C C . GLY A 1 87 ? -14.153 -15.589 25.886 1.00 65.00 87 GLY A C 1
ATOM 677 O O . GLY A 1 87 ? -14.664 -14.521 25.563 1.00 65.00 87 GLY A O 1
ATOM 678 N N . ILE A 1 88 ? -13.456 -15.716 27.016 1.00 68.00 88 ILE A N 1
ATOM 679 C CA . ILE A 1 88 ? -13.176 -14.595 27.927 1.00 68.00 88 ILE A CA 1
ATOM 680 C C . ILE A 1 88 ? -11.662 -14.404 28.009 1.00 68.00 88 ILE A C 1
ATOM 682 O O . ILE A 1 88 ? -10.959 -15.286 28.505 1.00 68.00 88 ILE A O 1
ATOM 686 N N . ILE A 1 89 ? -11.162 -13.246 27.572 1.00 69.31 89 ILE A N 1
ATOM 687 C CA . ILE A 1 89 ? -9.770 -12.846 27.800 1.00 69.31 89 ILE A CA 1
ATOM 688 C C . ILE A 1 89 ? -9.673 -12.184 29.170 1.00 69.31 89 ILE A C 1
ATOM 690 O O . ILE A 1 89 ? -10.353 -11.195 29.457 1.00 69.31 89 ILE A O 1
ATOM 694 N N . LYS A 1 90 ? -8.802 -12.729 30.019 1.00 71.25 90 LYS A N 1
ATOM 695 C CA . LYS A 1 90 ? -8.443 -12.123 31.302 1.00 71.25 90 LYS A CA 1
ATOM 696 C C . LYS A 1 90 ? -7.266 -11.163 31.113 1.00 71.25 90 LYS A C 1
ATOM 698 O O . LYS A 1 90 ? -6.419 -11.421 30.259 1.00 71.25 90 LYS A O 1
ATOM 703 N N . PRO A 1 91 ? -7.190 -10.078 31.896 1.00 71.44 91 PRO A N 1
ATOM 704 C CA . PRO A 1 91 ? -6.038 -9.197 31.837 1.00 71.44 91 PRO A CA 1
ATOM 705 C C . PRO A 1 91 ? -4.763 -9.948 32.245 1.00 71.44 91 PRO A C 1
ATOM 707 O O . PRO A 1 91 ? -4.772 -10.731 33.196 1.00 71.44 91 PRO A O 1
ATOM 710 N N . VAL A 1 92 ? -3.667 -9.688 31.535 1.00 75.75 92 VAL A N 1
ATOM 711 C CA . VAL A 1 92 ? -2.332 -10.222 31.855 1.00 75.75 92 VAL A CA 1
ATOM 712 C C . VAL A 1 92 ? -1.614 -9.378 32.910 1.00 75.75 92 VAL A C 1
ATOM 714 O O . VAL A 1 92 ? -0.760 -9.885 33.632 1.00 75.75 92 VAL A O 1
ATOM 717 N N . HIS A 1 93 ? -1.973 -8.094 33.023 1.00 68.44 93 HIS A N 1
ATOM 718 C CA . HIS A 1 93 ? -1.455 -7.178 34.040 1.00 68.44 93 HIS A CA 1
ATOM 719 C C . HIS A 1 93 ? -2.413 -5.999 34.253 1.00 68.44 93 HIS A C 1
ATOM 721 O O . HIS A 1 93 ? -2.625 -5.213 33.327 1.00 68.44 93 HIS A O 1
ATOM 727 N N . ASP A 1 94 ? -2.973 -5.856 35.456 1.00 72.38 94 ASP A N 1
ATOM 728 C CA . ASP A 1 94 ? -3.994 -4.859 35.815 1.00 72.38 94 ASP A CA 1
ATOM 729 C C . ASP A 1 94 ? -5.180 -4.823 34.827 1.00 72.38 94 ASP A C 1
ATOM 731 O O . ASP A 1 94 ? -6.102 -5.630 34.913 1.00 72.38 94 ASP A O 1
ATOM 735 N N . ILE A 1 95 ? -5.136 -3.888 33.871 1.00 71.62 95 ILE A N 1
ATOM 736 C CA . ILE A 1 95 ? -6.145 -3.631 32.830 1.00 71.62 95 ILE A CA 1
ATOM 737 C C . ILE A 1 95 ? -5.599 -3.875 31.409 1.00 71.62 95 ILE A C 1
ATOM 739 O O . ILE A 1 95 ? -6.168 -3.405 30.425 1.00 71.62 95 ILE A O 1
ATOM 743 N N . THR A 1 96 ? -4.463 -4.565 31.303 1.00 75.75 96 THR A N 1
ATOM 744 C CA . THR A 1 96 ? -3.781 -4.889 30.043 1.00 75.75 96 THR A CA 1
ATOM 745 C C . THR A 1 96 ? -4.262 -6.235 29.536 1.00 75.75 96 THR A C 1
ATOM 747 O O . THR A 1 96 ? -4.180 -7.229 30.256 1.00 75.75 96 THR A O 1
ATOM 750 N N . PHE A 1 97 ? -4.719 -6.272 28.290 1.00 76.50 97 PHE A N 1
ATOM 751 C CA . PHE A 1 97 ? -5.203 -7.478 27.631 1.00 76.50 97 PHE A CA 1
ATOM 752 C C . PHE A 1 97 ? -4.203 -7.897 26.562 1.00 76.50 97 PHE A C 1
ATOM 754 O O . PHE A 1 97 ? -3.894 -7.107 25.673 1.00 76.50 97 PHE A O 1
ATOM 761 N N . ASP A 1 98 ? -3.713 -9.129 26.666 1.00 76.94 98 ASP A N 1
ATOM 762 C CA . ASP A 1 98 ? -2.995 -9.787 25.581 1.00 76.94 98 ASP A CA 1
ATOM 763 C C . ASP A 1 98 ? -4.010 -10.572 24.751 1.00 76.94 98 ASP A C 1
ATOM 765 O O . ASP A 1 98 ? -4.806 -11.347 25.286 1.00 76.94 98 ASP A O 1
ATOM 769 N N . LEU A 1 99 ? -4.015 -10.313 23.449 1.00 77.00 99 LEU A N 1
ATOM 770 C CA . LEU A 1 99 ? -4.973 -10.877 22.508 1.00 77.00 99 LEU A CA 1
ATOM 771 C C . LEU A 1 99 ? -4.443 -12.144 21.834 1.00 77.00 99 LEU A C 1
ATOM 773 O O . LEU A 1 99 ? -5.181 -12.787 21.094 1.00 77.00 99 LEU A O 1
ATOM 777 N N . GLY A 1 100 ? -3.177 -12.502 22.076 1.00 78.12 100 GLY A N 1
ATOM 778 C CA . GLY A 1 100 ? -2.527 -13.684 21.509 1.00 78.12 100 GLY A CA 1
ATOM 779 C C . GLY A 1 100 ? -2.231 -13.590 20.009 1.00 78.12 100 GLY A C 1
ATOM 780 O O . GLY A 1 100 ? -1.626 -14.501 19.455 1.00 78.12 100 GLY A O 1
ATOM 781 N N . GLN A 1 101 ? -2.633 -12.498 19.355 1.00 78.88 101 GLN A N 1
ATOM 782 C CA . GLN A 1 101 ? -2.423 -12.230 17.938 1.00 78.88 101 GLN A CA 1
ATOM 783 C C . GLN A 1 101 ? -2.236 -10.725 17.727 1.00 78.88 101 GLN A C 1
ATOM 785 O O . GLN A 1 101 ? -3.001 -9.922 18.263 1.00 78.88 101 GLN A O 1
ATOM 790 N N . ASN A 1 102 ? -1.255 -10.345 16.905 1.00 80.50 102 ASN A N 1
ATOM 791 C CA . ASN A 1 102 ? -1.155 -8.984 16.380 1.00 80.50 102 ASN A CA 1
ATOM 792 C C . ASN A 1 102 ? -2.041 -8.862 15.130 1.00 80.50 102 ASN A C 1
ATOM 794 O O . ASN A 1 102 ? -1.927 -9.683 14.218 1.00 80.50 102 ASN A O 1
ATOM 798 N N . PHE A 1 103 ? -2.936 -7.879 15.090 1.00 79.19 103 PHE A N 1
ATOM 799 C CA . PHE A 1 103 ? -3.875 -7.674 13.985 1.00 79.19 103 PHE A CA 1
ATOM 800 C C . PHE A 1 103 ? -4.271 -6.197 13.859 1.00 79.19 103 PHE A C 1
ATOM 802 O O . PHE A 1 103 ? -4.113 -5.407 14.789 1.00 79.19 103 PHE A O 1
ATOM 809 N N . ALA A 1 104 ? -4.831 -5.828 12.705 1.00 80.50 104 ALA A N 1
ATOM 810 C CA . ALA A 1 104 ? -5.370 -4.495 12.455 1.00 80.50 104 ALA A CA 1
ATOM 811 C C . ALA A 1 104 ? -6.890 -4.461 12.673 1.00 80.50 104 ALA A C 1
ATOM 813 O O . ALA A 1 104 ? -7.613 -5.351 12.229 1.00 80.50 104 ALA A O 1
ATOM 814 N N . GLY A 1 105 ? -7.392 -3.415 13.330 1.00 80.31 105 GLY A N 1
ATOM 815 C CA . GLY A 1 105 ? -8.823 -3.232 13.556 1.00 80.31 105 GLY A CA 1
ATOM 816 C C . GLY A 1 105 ? -9.117 -2.291 14.716 1.00 80.31 105 GLY A C 1
ATOM 817 O O . GLY A 1 105 ? -8.292 -1.460 15.094 1.00 80.31 105 GLY A O 1
ATOM 818 N N . TRP A 1 106 ? -10.310 -2.428 15.287 1.00 76.50 106 TRP A N 1
ATOM 819 C CA . TRP A 1 106 ? -10.714 -1.708 16.490 1.00 76.50 106 TRP A CA 1
ATOM 820 C C . TRP A 1 106 ? -11.514 -2.609 17.426 1.00 76.50 106 TRP A C 1
ATOM 822 O O . TRP A 1 106 ? -12.144 -3.583 17.015 1.00 76.50 106 TRP A O 1
ATOM 832 N N . CYS A 1 107 ? -11.513 -2.240 18.700 1.00 75.38 107 CYS A N 1
ATOM 833 C CA . CYS A 1 107 ? -12.274 -2.905 19.745 1.00 75.38 107 CYS A CA 1
ATOM 834 C C . CYS A 1 107 ? -13.733 -2.427 19.731 1.00 75.38 107 CYS A C 1
ATOM 836 O O . CYS A 1 107 ? -13.995 -1.221 19.725 1.00 75.38 107 CYS A O 1
ATOM 838 N N . ARG A 1 108 ? -14.703 -3.346 19.796 1.00 75.38 108 ARG A N 1
ATOM 839 C CA . ARG A 1 108 ? -16.078 -2.989 20.182 1.00 75.38 108 ARG A CA 1
ATOM 840 C C . ARG A 1 108 ? -16.167 -2.981 21.700 1.00 75.38 108 ARG A C 1
ATOM 842 O O . ARG A 1 108 ? -16.017 -4.037 22.293 1.00 75.38 108 ARG A O 1
ATOM 849 N N . CYS A 1 109 ? -16.458 -1.839 22.314 1.00 73.38 109 CYS A N 1
ATOM 850 C CA . CYS A 1 109 ? -16.498 -1.723 23.772 1.00 73.38 109 CYS A CA 1
ATOM 851 C C . CYS A 1 109 ? -17.906 -1.414 24.289 1.00 73.38 109 CYS A C 1
ATOM 853 O O . CYS A 1 109 ? -18.586 -0.541 23.749 1.00 73.38 109 CYS A O 1
ATOM 855 N N . LYS A 1 110 ? -18.318 -2.075 25.373 1.00 73.44 110 LYS A N 1
ATOM 856 C CA . LYS A 1 110 ? -19.508 -1.718 26.156 1.00 73.44 110 LYS A CA 1
ATOM 857 C C . LYS A 1 110 ? -19.091 -1.283 27.556 1.00 73.44 110 LYS A C 1
ATOM 859 O O . LYS A 1 110 ? -18.328 -1.986 28.212 1.00 73.44 110 LYS A O 1
ATOM 864 N N . PHE A 1 111 ? -19.601 -0.130 27.981 1.00 74.00 111 PHE A N 1
ATOM 865 C CA . PHE A 1 111 ? -19.305 0.491 29.269 1.00 74.00 111 PHE A CA 1
ATOM 866 C C . PHE A 1 111 ? -20.599 0.741 30.040 1.00 74.00 111 PHE A C 1
ATOM 868 O O . PHE A 1 111 ? -21.590 1.189 29.464 1.00 74.00 111 PHE A O 1
ATOM 875 N N . ASN A 1 112 ? -20.571 0.502 31.346 1.00 73.62 112 ASN A N 1
ATOM 876 C CA . ASN A 1 112 ? -21.609 0.931 32.279 1.00 73.62 112 ASN A CA 1
ATOM 877 C C . ASN A 1 112 ? -20.938 1.713 33.413 1.00 73.62 112 ASN A C 1
ATOM 879 O O . ASN A 1 112 ? -20.027 1.175 34.031 1.00 73.62 112 ASN A O 1
ATOM 883 N N . GLY A 1 113 ? -21.336 2.960 33.656 1.00 74.75 113 GLY A N 1
ATOM 884 C CA . GLY A 1 113 ? -20.729 3.831 34.665 1.00 74.75 113 GLY A CA 1
ATOM 885 C C . GLY A 1 113 ? -21.397 5.209 34.719 1.00 74.75 113 GLY A C 1
ATOM 886 O O . GLY A 1 113 ? -22.300 5.482 33.919 1.00 74.75 113 GLY A O 1
ATOM 887 N N . PRO A 1 114 ? -20.989 6.094 35.648 1.00 79.19 114 PRO A N 1
ATOM 888 C CA . PRO A 1 114 ? -21.608 7.407 35.787 1.00 79.19 114 PRO A CA 1
ATOM 889 C C . PRO A 1 114 ? -21.472 8.286 34.545 1.00 79.19 114 PRO A C 1
ATOM 891 O O . PRO A 1 114 ? -20.479 8.257 33.814 1.00 79.19 114 PRO A O 1
ATOM 894 N N . ARG A 1 115 ? -22.474 9.145 34.339 1.00 83.69 115 ARG A N 1
ATOM 895 C CA . ARG A 1 115 ? -22.477 10.121 33.247 1.00 83.69 115 ARG A CA 1
ATOM 896 C C . ARG A 1 115 ? -21.247 11.030 33.346 1.00 83.69 115 ARG A C 1
ATOM 898 O O . ARG A 1 115 ? -21.029 11.653 34.377 1.00 83.69 115 ARG A O 1
ATOM 905 N N . GLY A 1 116 ? -20.498 11.173 32.253 1.00 83.00 116 GLY A N 1
ATOM 906 C CA . GLY A 1 116 ? -19.337 12.070 32.175 1.00 83.00 116 GLY A CA 1
ATOM 907 C C . GLY A 1 116 ? -17.987 11.425 32.494 1.00 83.00 116 GLY A C 1
ATOM 908 O O . GLY A 1 116 ? -16.972 12.096 32.337 1.00 83.00 116 GLY A O 1
ATOM 909 N N . VAL A 1 117 ? -17.954 10.143 32.870 1.00 80.62 117 VAL A N 1
ATOM 910 C CA . VAL A 1 117 ? -16.697 9.390 32.982 1.00 80.62 117 VAL A CA 1
ATOM 911 C C . VAL A 1 117 ? -16.029 9.270 31.611 1.00 80.62 117 VAL A C 1
ATOM 913 O O . VAL A 1 117 ? -16.683 8.978 30.609 1.00 80.62 117 VAL A O 1
ATOM 916 N N . SER A 1 118 ? -14.713 9.485 31.580 1.00 79.81 118 SER A N 1
ATOM 917 C CA . SER A 1 118 ? -13.882 9.325 30.384 1.00 79.81 118 SER A CA 1
ATOM 918 C C . SER A 1 118 ? -13.124 8.001 30.425 1.00 79.81 118 SER A C 1
ATOM 920 O O . SER A 1 118 ? -12.555 7.639 31.453 1.00 79.81 118 SER A O 1
ATOM 922 N N . VAL A 1 119 ? -13.086 7.295 29.293 1.00 77.56 119 VAL A N 1
ATOM 923 C CA . VAL A 1 119 ? -12.344 6.037 29.127 1.00 77.56 119 VAL A CA 1
ATOM 924 C C . VAL A 1 119 ? -11.285 6.209 28.046 1.00 77.56 119 VAL A C 1
ATOM 926 O O . VAL A 1 119 ? -11.584 6.677 26.948 1.00 77.56 119 VAL A O 1
ATOM 929 N N . PHE A 1 120 ? -10.056 5.786 28.344 1.00 79.81 120 PHE A N 1
ATOM 930 C CA . PHE A 1 120 ? -8.932 5.827 27.412 1.00 79.81 120 PHE A CA 1
ATOM 931 C C . PHE A 1 120 ? -8.516 4.408 27.033 1.00 79.81 120 PHE A C 1
ATOM 933 O O . PHE A 1 120 ? -8.081 3.634 27.883 1.00 79.81 120 PHE A O 1
ATOM 940 N N . ILE A 1 121 ? -8.623 4.083 25.745 1.00 78.94 121 ILE A N 1
ATOM 941 C CA . ILE A 1 121 ? -8.152 2.817 25.178 1.00 78.94 121 ILE A CA 1
ATOM 942 C C . ILE A 1 121 ? -6.872 3.107 24.402 1.00 78.94 121 ILE A C 1
ATOM 944 O O . ILE A 1 121 ? -6.840 4.015 23.570 1.00 78.94 121 ILE A O 1
ATOM 948 N N . ARG A 1 122 ? -5.817 2.340 24.677 1.00 81.19 122 ARG A N 1
ATOM 949 C CA . ARG A 1 122 ? -4.541 2.410 23.961 1.00 81.19 122 ARG A CA 1
ATOM 950 C C . ARG A 1 122 ? -4.230 1.041 23.372 1.00 81.19 122 ARG A C 1
ATOM 952 O O . ARG A 1 122 ? -4.443 0.037 24.044 1.00 81.19 122 ARG A O 1
ATOM 959 N N . HIS A 1 123 ? -3.719 1.031 22.148 1.00 82.50 123 HIS A N 1
ATOM 960 C CA . HIS A 1 123 ? -3.315 -0.174 21.427 1.00 82.50 123 HIS A CA 1
ATOM 961 C C . HIS A 1 123 ? -1.788 -0.184 21.292 1.00 82.50 123 HIS A C 1
ATOM 963 O O . HIS A 1 123 ? -1.186 0.882 21.147 1.00 82.50 123 HIS A O 1
ATOM 969 N N . ALA A 1 124 ? -1.173 -1.363 21.359 1.00 78.00 124 ALA A N 1
ATOM 970 C CA . ALA A 1 124 ? 0.267 -1.555 21.206 1.00 78.00 124 ALA A CA 1
ATOM 971 C C . ALA A 1 124 ? 0.552 -2.949 20.627 1.00 78.00 124 ALA A C 1
ATOM 973 O O . ALA A 1 124 ? -0.172 -3.889 20.944 1.00 78.00 124 ALA A O 1
ATOM 974 N N . GLU A 1 125 ? 1.603 -3.077 19.812 1.00 78.75 125 GLU A N 1
ATOM 975 C CA . GLU A 1 125 ? 2.049 -4.374 19.267 1.00 78.75 125 GLU A CA 1
ATOM 976 C C . GLU A 1 125 ? 2.946 -5.143 20.246 1.00 78.75 125 GLU A C 1
ATOM 978 O O . GLU A 1 125 ? 2.930 -6.368 20.275 1.00 78.75 125 GLU A O 1
ATOM 983 N N . ILE A 1 126 ? 3.739 -4.424 21.049 1.00 77.56 126 ILE A N 1
ATOM 984 C CA . ILE A 1 126 ? 4.700 -4.998 21.995 1.00 77.56 126 ILE A CA 1
ATOM 985 C C . ILE A 1 126 ? 4.506 -4.329 23.355 1.00 77.56 126 ILE A C 1
ATOM 987 O O . ILE A 1 126 ? 4.302 -3.119 23.450 1.00 77.56 126 ILE A O 1
ATOM 991 N N . LEU A 1 127 ? 4.606 -5.115 24.427 1.00 69.31 127 LEU A N 1
ATOM 992 C CA . LEU A 1 127 ? 4.452 -4.639 25.804 1.00 69.31 127 LEU A CA 1
ATOM 993 C C . LEU A 1 127 ? 5.667 -3.845 26.329 1.00 69.31 127 LEU A C 1
ATOM 995 O O . LEU A 1 127 ? 5.582 -3.267 27.411 1.00 69.31 127 LEU A O 1
ATOM 999 N N . THR A 1 128 ? 6.795 -3.823 25.602 1.00 55.31 128 THR A N 1
ATOM 1000 C CA . THR A 1 128 ? 8.101 -3.398 26.139 1.00 55.31 128 THR A CA 1
ATOM 1001 C C . THR A 1 128 ? 8.733 -2.146 25.519 1.00 55.31 128 THR A C 1
ATOM 1003 O O . THR A 1 128 ? 9.602 -1.593 26.185 1.00 55.31 128 THR A O 1
ATOM 1006 N N . GLN A 1 129 ? 8.336 -1.633 24.341 1.00 42.19 129 GLN A N 1
ATOM 1007 C CA . GLN A 1 129 ? 8.903 -0.384 23.772 1.00 42.19 129 GLN A CA 1
ATOM 1008 C C . GLN A 1 129 ? 7.975 0.341 22.770 1.00 42.19 129 GLN A C 1
ATOM 1010 O O . GLN A 1 129 ? 7.106 -0.299 22.175 1.00 42.19 129 GLN A O 1
ATOM 1015 N N . PRO A 1 130 ? 8.165 1.664 22.555 1.00 35.03 130 PRO A N 1
ATOM 1016 C CA . PRO A 1 130 ? 7.497 2.427 21.505 1.00 35.03 130 PRO A CA 1
ATOM 1017 C C . PRO A 1 130 ? 8.322 2.431 20.198 1.00 35.03 130 PRO A C 1
ATOM 1019 O O . PRO A 1 130 ? 9.461 2.883 20.224 1.00 35.03 130 PRO A O 1
ATOM 1022 N N . LEU A 1 131 ? 7.693 2.057 19.066 1.00 31.67 131 LEU A N 1
ATOM 1023 C CA . LEU A 1 131 ? 8.136 2.282 17.662 1.00 31.67 131 LEU A CA 1
ATOM 1024 C C . LEU A 1 131 ? 9.240 1.294 17.167 1.00 31.67 131 LEU A C 1
ATOM 1026 O O . LEU A 1 131 ? 10.141 0.977 17.925 1.00 31.67 131 LEU A O 1
ATOM 1030 N N . MET A 1 132 ? 9.294 0.722 15.951 1.00 26.38 132 MET A N 1
ATOM 1031 C CA . MET A 1 132 ? 8.667 0.930 14.632 1.00 26.38 132 MET A CA 1
ATOM 1032 C C . MET A 1 132 ? 8.688 -0.379 13.795 1.00 26.38 132 MET A C 1
ATOM 1034 O O . MET A 1 132 ? 9.640 -1.144 13.883 1.00 26.38 132 MET A O 1
ATOM 1038 N N . SER A 1 133 ? 7.709 -0.563 12.899 1.00 36.31 133 SER A N 1
ATOM 1039 C CA . SER A 1 133 ? 7.729 -1.450 11.704 1.00 36.31 133 SER A CA 1
ATOM 1040 C C . SER A 1 133 ? 6.758 -0.871 10.651 1.00 36.31 133 SER A C 1
ATOM 1042 O O . SER A 1 133 ? 5.954 -0.028 11.063 1.00 36.31 133 SER A O 1
ATOM 1044 N N . THR A 1 134 ? 6.867 -1.196 9.349 1.00 38.91 134 THR A N 1
ATOM 1045 C CA . THR A 1 134 ? 6.168 -0.607 8.153 1.00 38.91 134 THR A CA 1
ATOM 1046 C C . THR A 1 134 ? 4.642 -0.858 8.110 1.00 38.91 134 THR A C 1
ATOM 1048 O O . THR A 1 134 ? 3.993 -0.950 7.075 1.00 38.91 134 THR A O 1
ATOM 1051 N N . ASN A 1 135 ? 4.072 -0.958 9.302 1.00 56.62 135 ASN A N 1
ATOM 1052 C CA . ASN A 1 135 ? 2.884 -1.670 9.739 1.00 56.62 135 ASN A CA 1
ATOM 1053 C C . ASN A 1 135 ? 1.650 -0.738 9.829 1.00 56.62 135 ASN A C 1
ATOM 1055 O O . ASN A 1 135 ? 1.762 0.491 9.762 1.00 56.62 135 ASN A O 1
ATOM 1059 N N . PRO A 1 136 ? 0.446 -1.294 10.085 1.00 66.25 136 PRO A N 1
ATOM 1060 C CA . PRO A 1 136 ? -0.803 -0.528 10.223 1.00 66.25 136 PRO A CA 1
ATOM 1061 C C . PRO A 1 136 ? -0.896 0.358 11.483 1.00 66.25 136 PRO A C 1
ATOM 1063 O O . PRO A 1 136 ? -1.934 0.977 11.727 1.00 66.25 136 PRO A O 1
ATOM 1066 N N . GLN A 1 137 ? 0.140 0.410 12.321 1.00 71.56 137 GLN A N 1
ATOM 1067 C CA . GLN A 1 137 ? 0.102 1.016 13.654 1.00 71.56 137 GLN A CA 1
ATOM 1068 C C . GLN A 1 137 ? 0.639 2.456 13.691 1.00 71.56 137 GLN A C 1
ATOM 1070 O O . GLN A 1 137 ? -0.004 3.314 14.302 1.00 71.56 137 GLN A O 1
ATOM 1075 N N . ARG A 1 138 ? 1.766 2.752 13.031 1.00 75.88 138 ARG A N 1
ATOM 1076 C CA . ARG A 1 138 ? 2.452 4.056 13.120 1.00 75.88 138 ARG A CA 1
ATOM 1077 C C . ARG A 1 138 ? 1.850 5.116 12.194 1.00 75.88 138 ARG A C 1
ATOM 1079 O O . ARG A 1 138 ? 0.943 4.833 11.413 1.00 75.88 138 ARG A O 1
ATOM 1086 N N . ASP A 1 139 ? 2.328 6.343 12.317 1.00 82.75 139 ASP A N 1
ATOM 1087 C CA . ASP A 1 139 ? 1.972 7.528 11.531 1.00 82.75 139 ASP A CA 1
ATOM 1088 C C . ASP A 1 139 ? 2.613 7.527 10.132 1.00 82.75 139 ASP A C 1
ATOM 1090 O O . ASP A 1 139 ? 3.255 8.481 9.709 1.00 82.75 139 ASP A O 1
ATOM 1094 N N . GLU A 1 140 ? 2.416 6.434 9.400 1.00 81.75 140 GLU A N 1
ATOM 1095 C CA . GLU A 1 140 ? 2.899 6.272 8.030 1.00 81.75 140 GLU A CA 1
ATOM 1096 C C . GLU A 1 140 ? 1.790 5.664 7.168 1.00 81.75 140 GLU A C 1
ATOM 1098 O O . GLU A 1 140 ? 1.066 6.407 6.514 1.00 81.75 140 GLU A O 1
ATOM 1103 N N . ARG A 1 141 ? 1.585 4.336 7.232 1.00 82.31 141 ARG A N 1
ATOM 1104 C CA . ARG A 1 141 ? 0.475 3.621 6.561 1.00 82.31 141 ARG A CA 1
ATOM 1105 C C . ARG A 1 141 ? 0.360 3.976 5.071 1.00 82.31 141 ARG A C 1
ATOM 1107 O O . ARG A 1 141 ? -0.739 4.152 4.548 1.00 82.31 141 ARG A O 1
ATOM 1114 N N . LEU A 1 142 ? 1.513 4.111 4.420 1.00 87.12 142 LEU A N 1
ATOM 1115 C CA . LEU A 1 142 ? 1.642 4.448 3.006 1.00 87.12 142 LEU A CA 1
ATOM 1116 C C . LEU A 1 142 ? 1.755 3.169 2.173 1.00 87.12 142 LEU A C 1
ATOM 1118 O O . LEU A 1 142 ? 2.301 2.169 2.636 1.00 87.12 142 LEU A O 1
ATOM 1122 N N . GLY A 1 143 ? 1.275 3.210 0.929 1.00 89.94 143 GLY A N 1
ATOM 1123 C CA . GLY A 1 143 ? 1.458 2.122 -0.029 1.00 89.94 143 GLY A CA 1
ATOM 1124 C C . GLY A 1 143 ? 2.856 2.155 -0.634 1.00 89.94 143 GLY A C 1
ATOM 1125 O O . GLY A 1 143 ? 3.019 2.564 -1.784 1.00 89.94 143 GLY A O 1
ATOM 1126 N N . TRP A 1 144 ? 3.866 1.784 0.155 1.00 96.75 144 TRP A N 1
ATOM 1127 C CA . TRP A 1 144 ? 5.247 1.693 -0.308 1.00 96.75 144 TRP A CA 1
ATOM 1128 C C . TRP A 1 144 ? 5.380 0.669 -1.431 1.00 96.75 144 TRP A C 1
ATOM 1130 O O . TRP A 1 144 ? 4.957 -0.482 -1.322 1.00 96.75 144 TRP A O 1
ATOM 1140 N N . MET A 1 145 ? 5.949 1.122 -2.544 1.00 97.31 145 MET A N 1
ATOM 1141 C CA . MET A 1 145 ? 5.944 0.353 -3.781 1.00 97.31 145 MET A CA 1
ATOM 1142 C C . MET A 1 145 ? 6.933 -0.821 -3.739 1.00 97.31 145 MET A C 1
ATOM 1144 O O . MET A 1 145 ? 6.576 -1.908 -4.182 1.00 97.31 145 MET A O 1
ATOM 1148 N N . GLY A 1 146 ? 8.116 -0.660 -3.136 1.00 95.94 146 GLY A N 1
ATOM 1149 C CA . GLY A 1 146 ? 9.091 -1.748 -2.979 1.00 95.94 146 GLY A CA 1
ATOM 1150 C C . GLY A 1 146 ? 8.543 -2.914 -2.155 1.00 95.94 146 GLY A C 1
ATOM 1151 O O . GLY A 1 146 ? 8.623 -4.067 -2.573 1.00 95.94 146 GLY A O 1
ATOM 1152 N N . ASP A 1 147 ? 7.885 -2.614 -1.035 1.00 96.50 147 ASP A N 1
ATOM 1153 C CA . ASP A 1 147 ? 7.222 -3.595 -0.172 1.00 96.50 147 ASP A CA 1
ATOM 1154 C C . ASP A 1 147 ? 6.144 -4.378 -0.942 1.00 96.50 147 ASP A C 1
ATOM 1156 O O . ASP A 1 147 ? 6.090 -5.609 -0.882 1.00 96.50 14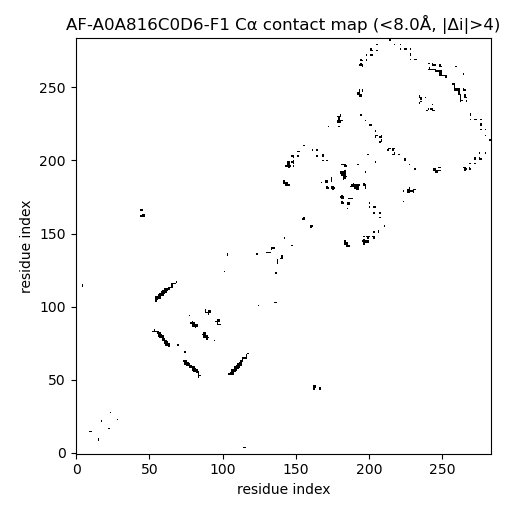7 ASP A O 1
ATOM 1160 N N . ALA A 1 148 ? 5.312 -3.677 -1.721 1.00 94.56 148 ALA A N 1
ATOM 1161 C CA . ALA A 1 148 ? 4.290 -4.297 -2.563 1.00 94.56 148 ALA A CA 1
ATOM 1162 C C . ALA A 1 148 ? 4.904 -5.166 -3.677 1.00 94.56 148 ALA A C 1
ATOM 1164 O O . ALA A 1 148 ? 4.416 -6.264 -3.937 1.00 94.56 148 ALA A O 1
ATOM 1165 N N . ALA A 1 149 ? 5.992 -4.714 -4.307 1.00 96.81 149 ALA A N 1
ATOM 1166 C CA . ALA A 1 149 ? 6.690 -5.462 -5.352 1.00 96.81 149 ALA A CA 1
ATOM 1167 C C . ALA A 1 149 ? 7.279 -6.782 -4.834 1.00 96.81 149 ALA A C 1
ATOM 1169 O O . ALA A 1 149 ? 7.222 -7.794 -5.528 1.00 96.81 149 ALA A O 1
ATOM 1170 N N . LEU A 1 150 ? 7.819 -6.784 -3.612 1.00 96.94 150 LEU A N 1
ATOM 1171 C CA . LEU A 1 150 ? 8.408 -7.973 -2.990 1.00 96.94 150 LEU A CA 1
ATOM 1172 C C . LEU A 1 150 ? 7.358 -8.956 -2.452 1.00 96.94 150 LEU A C 1
ATOM 1174 O O . LEU A 1 150 ? 7.629 -10.153 -2.382 1.00 96.94 150 LEU A O 1
ATOM 1178 N N . SER A 1 151 ? 6.170 -8.471 -2.081 1.00 95.81 151 SER A N 1
ATOM 1179 C CA . SER A 1 151 ? 5.106 -9.286 -1.470 1.00 95.81 151 SER A CA 1
ATOM 1180 C C . SER A 1 151 ? 4.000 -9.723 -2.434 1.00 95.81 151 SER A C 1
ATOM 1182 O O . SER A 1 151 ? 3.214 -10.599 -2.084 1.00 95.81 151 SER A O 1
ATOM 1184 N N . VAL A 1 152 ? 3.932 -9.172 -3.654 1.00 95.81 152 VAL A N 1
ATOM 1185 C CA . VAL A 1 152 ? 2.834 -9.459 -4.599 1.00 95.81 152 VAL A CA 1
ATOM 1186 C C . VAL A 1 152 ? 2.657 -10.949 -4.884 1.00 95.81 152 VAL A C 1
ATOM 1188 O O . VAL A 1 152 ? 1.528 -11.427 -4.903 1.00 95.81 152 VAL A O 1
ATOM 1191 N N . ASP A 1 153 ? 3.745 -11.696 -5.075 1.00 95.00 153 ASP A N 1
ATOM 1192 C CA . ASP A 1 153 ? 3.662 -13.117 -5.423 1.00 95.00 153 ASP A CA 1
ATOM 1193 C C . ASP A 1 153 ? 3.064 -13.923 -4.259 1.00 95.00 153 ASP A C 1
ATOM 1195 O O . ASP A 1 153 ? 2.094 -14.657 -4.436 1.00 95.00 153 ASP A O 1
ATOM 1199 N N . GLU A 1 154 ? 3.567 -13.697 -3.041 1.00 96.25 154 GLU A N 1
ATOM 1200 C CA . GLU A 1 154 ? 3.041 -14.297 -1.808 1.00 96.25 154 GLU A CA 1
ATOM 1201 C C . GLU A 1 154 ? 1.557 -13.971 -1.607 1.00 96.25 154 GLU A C 1
ATOM 1203 O O . GLU A 1 154 ? 0.749 -14.873 -1.369 1.00 96.25 154 GLU A O 1
ATOM 1208 N N . ALA A 1 155 ? 1.181 -12.706 -1.780 1.00 91.50 155 ALA A N 1
ATOM 1209 C CA . ALA A 1 155 ? -0.191 -12.263 -1.604 1.00 91.50 155 ALA A CA 1
ATOM 1210 C C . ALA A 1 155 ? -1.152 -12.923 -2.611 1.00 91.50 155 ALA A C 1
ATOM 1212 O O . ALA A 1 155 ? -2.255 -13.320 -2.233 1.00 91.50 155 ALA A O 1
ATOM 1213 N N . LEU A 1 156 ? -0.737 -13.076 -3.876 1.00 93.25 156 LEU A N 1
ATOM 1214 C CA . LEU A 1 156 ? -1.551 -13.686 -4.934 1.00 93.25 156 LEU A CA 1
ATOM 1215 C C . LEU A 1 156 ? -1.711 -15.207 -4.784 1.00 93.25 156 LEU A C 1
ATOM 1217 O O . LEU A 1 156 ? -2.739 -15.743 -5.195 1.00 93.25 156 LEU A O 1
ATOM 1221 N N . TYR A 1 157 ? -0.756 -15.904 -4.160 1.00 93.88 157 TYR A N 1
ATOM 1222 C CA . TYR A 1 157 ? -0.927 -17.323 -3.818 1.00 93.88 157 TYR A CA 1
ATOM 1223 C C . TYR A 1 157 ? -1.922 -17.544 -2.672 1.00 93.88 157 TYR A C 1
ATOM 1225 O O . TYR A 1 157 ? -2.589 -18.580 -2.634 1.00 93.88 157 TYR A O 1
ATOM 1233 N N . ASN A 1 158 ? -2.009 -16.602 -1.731 1.00 91.62 158 ASN A N 1
ATOM 1234 C CA . ASN A 1 158 ? -2.827 -16.752 -0.527 1.00 91.62 158 ASN A CA 1
ATOM 1235 C C . ASN A 1 158 ? -4.244 -16.175 -0.671 1.00 91.62 158 ASN A C 1
ATOM 1237 O O . ASN A 1 158 ? -5.164 -16.653 -0.002 1.00 91.62 158 ASN A O 1
ATOM 1241 N N . PHE A 1 159 ? -4.445 -15.169 -1.529 1.00 87.44 159 PHE A N 1
ATOM 1242 C CA . PHE A 1 159 ? -5.708 -14.437 -1.620 1.00 87.44 159 PHE A CA 1
ATOM 1243 C C . PHE A 1 159 ? -6.085 -14.040 -3.055 1.00 87.44 159 PHE A C 1
ATOM 1245 O O . PHE A 1 159 ? -5.236 -13.734 -3.889 1.00 87.44 159 PHE A O 1
ATOM 1252 N N . ASP A 1 160 ? -7.394 -13.939 -3.317 1.00 90.0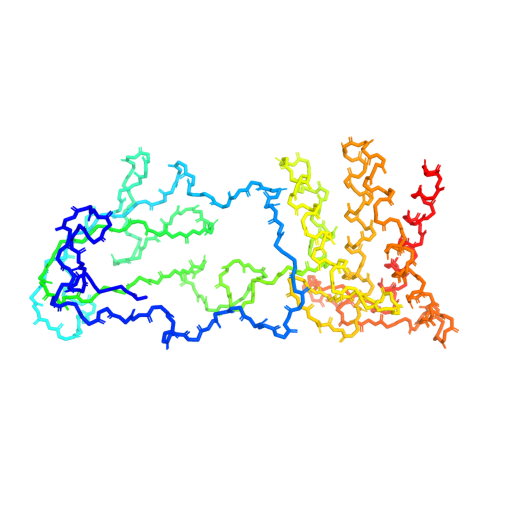0 160 ASP A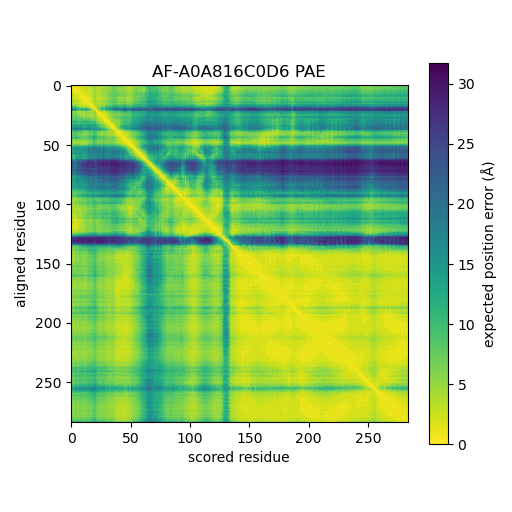 N 1
ATOM 1253 C CA . ASP A 1 160 ? -7.925 -13.329 -4.546 1.00 90.00 160 ASP A CA 1
ATOM 1254 C C . ASP A 1 160 ? -7.802 -11.797 -4.476 1.00 90.00 160 ASP A C 1
ATOM 1256 O O . ASP A 1 160 ? -8.725 -11.072 -4.088 1.00 90.00 160 ASP A O 1
ATOM 1260 N N . PHE A 1 161 ? -6.598 -11.313 -4.779 1.00 89.56 161 PHE A N 1
ATOM 1261 C CA . PHE A 1 161 ? -6.202 -9.908 -4.674 1.00 89.56 161 PHE A CA 1
ATOM 1262 C C . PHE A 1 161 ? -6.063 -9.197 -6.022 1.00 89.56 161 PHE A C 1
ATOM 1264 O O . PHE A 1 161 ? -5.605 -8.052 -6.050 1.00 89.56 161 PHE A O 1
ATOM 1271 N N . ILE A 1 162 ? -6.511 -9.801 -7.131 1.00 92.50 162 ILE A N 1
ATOM 1272 C CA . ILE A 1 162 ? -6.409 -9.185 -8.466 1.00 92.50 162 ILE A CA 1
ATOM 1273 C C . ILE A 1 162 ? -6.949 -7.751 -8.479 1.00 92.50 162 ILE A C 1
ATOM 1275 O O . ILE A 1 162 ? -6.262 -6.823 -8.894 1.00 92.50 162 ILE A O 1
ATOM 1279 N N . LYS A 1 163 ? -8.148 -7.539 -7.929 1.00 88.88 163 LYS A N 1
ATOM 1280 C CA . LYS A 1 163 ? -8.810 -6.229 -7.896 1.00 88.88 163 LYS A CA 1
ATOM 1281 C C . LYS A 1 163 ? -8.088 -5.206 -7.021 1.00 88.88 163 LYS A C 1
ATOM 1283 O O . LYS A 1 163 ? -8.043 -4.026 -7.356 1.00 88.88 163 LYS A O 1
ATOM 1288 N N . MET A 1 164 ? -7.509 -5.655 -5.909 1.00 91.38 164 MET A N 1
ATOM 1289 C CA . MET A 1 164 ? -6.734 -4.788 -5.023 1.00 91.38 164 MET A CA 1
ATOM 1290 C C . MET A 1 164 ? -5.475 -4.283 -5.734 1.00 91.38 164 MET A C 1
ATOM 1292 O O . MET A 1 164 ? -5.205 -3.084 -5.719 1.00 91.38 164 MET A O 1
ATOM 1296 N N . PHE A 1 165 ? -4.734 -5.177 -6.392 1.00 94.88 165 PHE A N 1
ATOM 1297 C CA . PHE A 1 165 ? -3.515 -4.808 -7.107 1.00 94.88 165 PHE A CA 1
ATOM 1298 C C . PHE A 1 165 ? -3.788 -4.020 -8.392 1.00 94.88 165 PHE A C 1
ATOM 1300 O O . PHE A 1 165 ? -3.024 -3.109 -8.688 1.00 94.88 165 PHE A O 1
ATOM 1307 N N . LEU A 1 166 ? -4.890 -4.271 -9.110 1.00 94.94 166 LEU A N 1
ATOM 1308 C CA . LEU A 1 166 ? -5.319 -3.407 -10.221 1.00 94.94 166 LEU A CA 1
ATOM 1309 C C . LEU A 1 166 ? -5.612 -1.981 -9.738 1.00 94.94 166 LEU A C 1
ATOM 1311 O O . LEU A 1 166 ? -5.163 -1.013 -10.346 1.00 94.94 166 LEU A O 1
ATOM 1315 N N . ASN A 1 167 ? -6.301 -1.833 -8.602 1.00 91.19 167 ASN A N 1
ATOM 1316 C CA . ASN A 1 167 ? -6.514 -0.520 -8.000 1.00 91.19 167 ASN A CA 1
ATOM 1317 C C . ASN A 1 167 ? -5.190 0.135 -7.562 1.00 91.19 167 ASN A C 1
ATOM 1319 O O . ASN A 1 167 ? -5.018 1.338 -7.730 1.00 91.19 167 ASN A O 1
ATOM 1323 N N . PHE A 1 168 ? -4.238 -0.641 -7.038 1.00 94.62 168 PHE A N 1
ATOM 1324 C CA . PHE A 1 168 ? -2.906 -0.140 -6.688 1.00 94.62 168 PHE A CA 1
ATOM 1325 C C . PHE A 1 168 ? -2.108 0.320 -7.920 1.00 94.62 168 PHE A C 1
ATOM 1327 O O . PHE A 1 168 ? -1.517 1.395 -7.889 1.00 94.62 168 PHE A O 1
ATOM 1334 N N . LEU A 1 169 ? -2.149 -0.431 -9.027 1.00 97.44 169 LEU A N 1
ATOM 1335 C CA . LEU A 1 169 ? -1.556 -0.023 -10.304 1.00 97.44 169 LEU A CA 1
ATOM 1336 C C . LEU A 1 169 ? -2.191 1.265 -10.839 1.00 97.44 169 LEU A C 1
ATOM 1338 O O . LEU A 1 169 ? -1.462 2.150 -11.277 1.00 97.44 169 LEU A O 1
ATOM 1342 N N . ASN A 1 170 ? -3.517 1.408 -10.733 1.00 94.81 170 ASN A N 1
ATOM 1343 C CA . ASN A 1 170 ? -4.216 2.646 -11.092 1.00 94.81 170 ASN A CA 1
ATOM 1344 C C . ASN A 1 170 ? -3.700 3.845 -10.284 1.00 94.81 170 ASN A C 1
ATOM 1346 O O . ASN A 1 170 ? -3.354 4.867 -10.865 1.00 94.81 170 ASN A O 1
ATOM 1350 N N . LEU A 1 171 ? -3.528 3.690 -8.966 1.00 93.88 171 LEU A N 1
ATOM 1351 C CA . LEU A 1 171 ? -2.942 4.741 -8.127 1.00 93.88 171 LEU A CA 1
ATOM 1352 C C . LEU A 1 171 ? -1.520 5.124 -8.554 1.00 93.88 171 LEU A C 1
ATOM 1354 O O . LEU A 1 171 ? -1.149 6.285 -8.409 1.00 93.88 171 LEU A O 1
ATOM 1358 N N . ILE A 1 172 ? -0.722 4.176 -9.057 1.00 97.12 172 ILE A N 1
ATOM 1359 C CA . ILE A 1 172 ? 0.627 4.451 -9.574 1.00 97.12 172 ILE A CA 1
ATOM 1360 C C . ILE A 1 172 ? 0.560 5.243 -10.879 1.00 97.12 172 ILE A C 1
ATOM 1362 O O . ILE A 1 172 ? 1.255 6.251 -11.008 1.00 97.12 172 ILE A O 1
ATOM 1366 N N . VAL A 1 173 ? -0.257 4.807 -11.843 1.00 96.88 173 VAL A N 1
ATOM 1367 C CA . VAL A 1 173 ? -0.339 5.474 -13.153 1.00 96.88 173 VAL A CA 1
ATOM 1368 C C . VAL A 1 173 ? -1.004 6.847 -13.068 1.00 96.88 173 VAL A C 1
ATOM 1370 O O . VAL A 1 173 ? -0.591 7.746 -13.795 1.00 96.88 173 VAL A O 1
ATOM 1373 N N . ASP A 1 174 ? -1.942 7.047 -12.137 1.00 93.69 174 ASP A N 1
ATOM 1374 C CA . ASP A 1 174 ? -2.605 8.337 -11.895 1.00 93.69 174 ASP A CA 1
ATOM 1375 C C . ASP A 1 174 ? -1.613 9.442 -11.496 1.00 93.69 174 ASP A C 1
ATOM 1377 O O . ASP A 1 174 ? -1.840 10.621 -11.771 1.00 93.69 174 ASP A O 1
ATOM 1381 N N . VAL A 1 175 ? -0.501 9.069 -10.853 1.00 94.44 175 VAL A N 1
ATOM 1382 C CA . VAL A 1 175 ? 0.544 9.998 -10.391 1.00 94.44 175 VAL A CA 1
ATOM 1383 C C . VAL A 1 175 ? 1.868 9.840 -11.142 1.00 94.44 175 VAL A C 1
ATOM 1385 O O . VAL A 1 175 ? 2.862 10.476 -10.777 1.00 94.44 175 VAL A O 1
ATOM 1388 N N . GLN A 1 176 ? 1.906 9.011 -12.191 1.00 98.19 176 GLN A N 1
ATOM 1389 C CA . GLN A 1 176 ? 3.081 8.869 -13.044 1.00 98.19 176 GLN A CA 1
ATOM 1390 C C . GLN A 1 176 ? 3.341 10.190 -13.776 1.00 98.19 176 GLN A C 1
ATOM 1392 O O . GLN A 1 176 ? 2.458 10.775 -14.406 1.00 98.19 176 GLN A O 1
ATOM 1397 N N . LEU A 1 177 ? 4.577 10.677 -13.701 1.00 98.06 177 LEU A N 1
ATOM 1398 C CA . LEU A 1 177 ? 4.960 11.929 -14.340 1.00 98.06 177 LEU A CA 1
ATOM 1399 C C . LEU A 1 177 ? 5.047 11.761 -15.861 1.00 98.06 177 LEU A C 1
ATOM 1401 O O . LEU A 1 177 ? 5.333 10.683 -16.378 1.00 98.06 177 LEU A O 1
ATOM 1405 N N . SER A 1 178 ? 4.905 12.864 -16.597 1.00 97.31 178 SER A N 1
ATOM 1406 C CA . SER A 1 178 ? 4.976 12.869 -18.067 1.00 97.31 178 SER A CA 1
ATOM 1407 C C . SER A 1 178 ? 6.323 12.402 -18.634 1.00 97.31 178 SER A C 1
ATOM 1409 O O . SER A 1 178 ? 6.412 12.073 -19.813 1.00 97.31 178 SER A O 1
ATOM 1411 N N . ASN A 1 179 ? 7.384 12.401 -17.821 1.00 97.25 179 ASN A N 1
ATOM 1412 C CA . ASN A 1 179 ? 8.697 11.862 -18.180 1.00 97.25 179 ASN A CA 1
ATOM 1413 C C . ASN A 1 179 ? 8.842 10.356 -17.881 1.00 97.25 179 ASN A C 1
ATOM 1415 O O . ASN A 1 179 ? 9.931 9.826 -18.067 1.00 97.25 179 ASN A O 1
ATOM 1419 N N . GLY A 1 180 ? 7.785 9.690 -17.403 1.00 98.31 180 GLY A N 1
ATOM 1420 C CA . GLY A 1 180 ? 7.744 8.263 -17.085 1.00 98.31 180 GLY A CA 1
ATOM 1421 C C . GLY A 1 180 ? 8.045 7.907 -15.626 1.00 98.31 180 GLY A C 1
ATOM 1422 O O . GLY A 1 180 ? 7.797 6.770 -15.227 1.00 98.31 180 GLY A O 1
ATOM 1423 N N . ALA A 1 181 ? 8.538 8.843 -14.809 1.00 98.19 181 ALA A N 1
ATOM 1424 C CA . ALA A 1 181 ? 8.874 8.563 -13.414 1.00 98.19 181 ALA A CA 1
ATOM 1425 C C . ALA A 1 181 ? 7.633 8.229 -12.569 1.00 98.19 181 ALA A C 1
ATOM 1427 O O . ALA A 1 181 ? 6.601 8.891 -12.676 1.00 98.19 181 ALA A O 1
ATOM 1428 N N . VAL A 1 182 ? 7.776 7.259 -11.666 1.00 98.38 182 VAL A N 1
ATOM 1429 C CA . VAL A 1 182 ? 6.783 6.896 -10.637 1.00 98.38 182 VAL A CA 1
ATOM 1430 C C . VAL A 1 182 ? 7.317 7.252 -9.240 1.00 98.38 182 VAL A C 1
ATOM 1432 O O . VAL A 1 182 ? 8.536 7.375 -9.088 1.00 98.38 182 VAL A O 1
ATOM 1435 N N . PRO A 1 183 ? 6.461 7.486 -8.228 1.00 97.38 183 PRO A N 1
ATOM 1436 C CA . PRO A 1 183 ? 6.917 7.778 -6.868 1.00 97.38 183 PRO A CA 1
ATOM 1437 C C . PRO A 1 183 ? 7.422 6.508 -6.160 1.00 97.38 183 PRO A C 1
ATOM 1439 O O . PRO A 1 183 ? 7.375 5.414 -6.710 1.00 97.38 183 PRO A O 1
ATOM 1442 N N . ASN A 1 184 ? 7.893 6.639 -4.917 1.00 97.19 184 ASN A N 1
ATOM 1443 C CA . ASN A 1 184 ? 8.270 5.486 -4.084 1.00 97.19 184 ASN A CA 1
ATOM 1444 C C . ASN A 1 184 ? 7.103 4.916 -3.252 1.00 97.19 184 ASN A C 1
ATOM 1446 O O . ASN A 1 184 ? 7.181 3.794 -2.755 1.00 97.19 184 ASN A O 1
ATOM 1450 N N . TYR A 1 185 ? 6.012 5.663 -3.087 1.00 95.19 185 TYR A N 1
ATOM 1451 C CA . TYR A 1 185 ? 4.781 5.183 -2.459 1.00 95.19 185 TYR A CA 1
ATOM 1452 C C . TYR A 1 185 ? 3.563 5.852 -3.087 1.00 95.19 185 TYR A C 1
ATOM 1454 O O . TYR A 1 185 ? 3.649 6.995 -3.546 1.00 95.19 185 TYR A O 1
ATOM 1462 N N . VAL A 1 186 ? 2.422 5.163 -3.046 1.00 91.88 186 VAL A N 1
ATOM 1463 C CA . VAL A 1 186 ? 1.125 5.711 -3.455 1.00 91.88 186 VAL A CA 1
ATOM 1464 C C . VAL A 1 186 ? 0.034 5.465 -2.405 1.00 91.88 186 VAL A C 1
ATOM 1466 O O . VAL A 1 186 ? 0.063 4.441 -1.719 1.00 91.88 186 VAL A O 1
ATOM 1469 N N . PRO A 1 187 ? -0.943 6.381 -2.262 1.00 89.31 187 PRO A N 1
ATOM 1470 C CA . PRO A 1 187 ? -0.997 7.712 -2.883 1.00 89.31 187 PRO A CA 1
ATOM 1471 C C . PRO A 1 187 ? 0.093 8.653 -2.326 1.00 89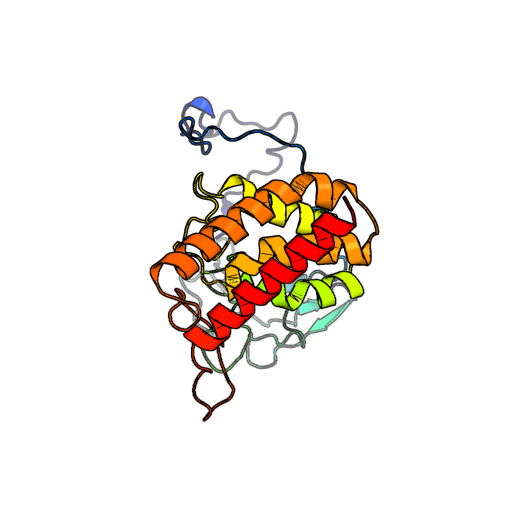.31 187 PRO A C 1
ATOM 1473 O O . PRO A 1 187 ? 0.361 8.655 -1.126 1.00 89.31 187 PRO A O 1
ATOM 1476 N N . GLY A 1 188 ? 0.735 9.447 -3.191 1.00 87.69 188 GLY A N 1
ATOM 1477 C CA . GLY A 1 188 ? 1.833 10.343 -2.806 1.00 87.69 188 GLY A CA 1
ATOM 1478 C C . GLY A 1 188 ? 2.753 10.744 -3.962 1.00 87.69 188 GLY A C 1
ATOM 1479 O O . GLY A 1 188 ? 2.638 10.222 -5.064 1.00 87.69 188 GLY A O 1
ATOM 1480 N N . TYR A 1 189 ? 3.675 11.679 -3.699 1.00 92.62 189 TYR A N 1
ATOM 1481 C CA . TYR A 1 189 ? 4.594 12.244 -4.703 1.00 92.62 189 TYR A CA 1
ATOM 1482 C C . TYR A 1 189 ? 6.048 12.284 -4.199 1.00 92.62 189 TYR A C 1
ATOM 1484 O O . TYR A 1 189 ? 6.703 13.326 -4.243 1.00 92.62 189 TYR A O 1
ATOM 1492 N N . TYR A 1 190 ? 6.564 11.167 -3.673 1.00 96.19 190 TYR A N 1
ATOM 1493 C CA . TYR A 1 190 ? 7.958 11.099 -3.222 1.00 96.19 190 TYR A CA 1
ATOM 1494 C C . TYR A 1 190 ? 8.894 10.609 -4.332 1.00 96.19 190 TYR A C 1
ATOM 1496 O O . TYR A 1 190 ? 8.932 9.417 -4.635 1.00 96.19 190 TYR A O 1
ATOM 1504 N N . PHE A 1 191 ? 9.647 11.549 -4.907 1.00 95.69 191 PHE A N 1
ATOM 1505 C CA . PHE A 1 191 ? 10.564 11.375 -6.039 1.00 95.69 191 PHE A CA 1
ATOM 1506 C C . PHE A 1 191 ? 12.008 11.770 -5.672 1.00 95.69 191 PHE A C 1
ATOM 1508 O O . PHE A 1 191 ? 12.194 12.525 -4.711 1.00 95.69 191 PHE A O 1
ATOM 1515 N N . PRO A 1 192 ? 13.025 11.362 -6.461 1.00 94.31 192 PRO A N 1
ATOM 1516 C CA . PRO A 1 192 ? 12.965 10.462 -7.630 1.00 94.31 192 PRO A CA 1
ATOM 1517 C C . PRO A 1 192 ? 12.665 9.002 -7.235 1.00 94.31 192 PRO A C 1
ATOM 1519 O O . PRO A 1 192 ? 12.763 8.684 -6.053 1.00 94.31 192 PRO A O 1
ATOM 1522 N N . PRO A 1 193 ? 12.289 8.105 -8.167 1.00 93.81 193 PRO A N 1
ATOM 1523 C CA . PRO A 1 193 ? 12.134 6.690 -7.834 1.00 93.81 193 PRO A CA 1
ATOM 1524 C C . PRO A 1 193 ? 13.483 6.055 -7.485 1.00 93.81 193 PRO A C 1
ATOM 1526 O O . PRO A 1 193 ? 14.460 6.242 -8.212 1.00 93.81 193 PRO A O 1
ATOM 1529 N N . ASP A 1 194 ? 13.511 5.237 -6.437 1.00 97.19 194 ASP A N 1
ATOM 1530 C CA . ASP A 1 194 ? 14.469 4.136 -6.351 1.00 97.19 194 ASP A CA 1
ATOM 1531 C C . ASP A 1 194 ? 14.044 3.045 -7.350 1.00 97.19 194 ASP A C 1
ATOM 1533 O O . ASP A 1 194 ? 12.859 2.690 -7.367 1.00 97.19 194 ASP A O 1
ATOM 1537 N N . PRO A 1 195 ? 14.946 2.485 -8.177 1.00 97.06 195 PRO A N 1
ATOM 1538 C CA . PRO A 1 195 ? 14.597 1.398 -9.094 1.00 97.06 195 PRO A CA 1
ATOM 1539 C C . PRO A 1 195 ? 13.940 0.193 -8.405 1.00 97.06 195 PRO A C 1
ATOM 1541 O O . PRO A 1 195 ? 13.027 -0.411 -8.955 1.00 97.06 195 PRO A O 1
ATOM 1544 N N . ASN A 1 196 ? 14.328 -0.113 -7.165 1.00 96.81 196 ASN A N 1
ATOM 1545 C CA . ASN A 1 196 ? 13.786 -1.232 -6.391 1.00 96.81 196 ASN A CA 1
ATOM 1546 C C . ASN A 1 196 ? 12.414 -0.929 -5.760 1.00 96.81 196 ASN A C 1
ATOM 1548 O O . ASN A 1 196 ? 11.752 -1.845 -5.282 1.00 96.81 196 ASN A O 1
ATOM 1552 N N . TRP A 1 197 ? 11.961 0.332 -5.771 1.00 98.06 197 TRP A N 1
ATOM 1553 C CA . TRP A 1 197 ? 10.589 0.706 -5.401 1.00 98.06 197 TRP A CA 1
ATOM 1554 C C . TRP A 1 197 ? 9.729 0.908 -6.644 1.00 98.06 197 TRP A C 1
ATOM 1556 O O . TRP A 1 197 ? 8.622 0.382 -6.721 1.00 98.06 197 TRP A O 1
ATOM 1566 N N . GLY A 1 198 ? 10.242 1.618 -7.649 1.00 97.81 198 GLY A N 1
ATOM 1567 C CA . GLY A 1 198 ? 9.520 1.861 -8.896 1.00 97.81 198 GLY A CA 1
ATOM 1568 C C . GLY A 1 198 ? 9.226 0.583 -9.695 1.00 97.81 198 GLY A C 1
ATOM 1569 O O . GLY A 1 198 ? 8.192 0.529 -10.366 1.00 97.81 198 GLY A O 1
ATOM 1570 N N . THR A 1 199 ? 10.037 -0.475 -9.530 1.00 98.50 199 THR A N 1
ATOM 1571 C CA . THR A 1 199 ? 9.795 -1.821 -10.091 1.00 98.50 199 THR A CA 1
ATOM 1572 C C . THR A 1 199 ? 8.418 -2.398 -9.746 1.00 98.50 199 THR A C 1
ATOM 1574 O O . THR A 1 199 ? 7.944 -3.295 -10.439 1.00 98.50 199 THR A O 1
ATOM 1577 N N . ALA A 1 200 ? 7.712 -1.882 -8.733 1.00 98.50 200 ALA A N 1
ATOM 1578 C CA . ALA A 1 200 ? 6.349 -2.314 -8.432 1.00 98.50 200 ALA A CA 1
ATOM 1579 C C . ALA A 1 200 ? 5.414 -2.224 -9.641 1.00 98.50 200 ALA A C 1
ATOM 1581 O O . ALA A 1 200 ? 4.617 -3.133 -9.848 1.00 98.50 200 ALA A O 1
ATOM 1582 N N . LEU A 1 201 ? 5.537 -1.180 -10.470 1.00 98.81 201 LEU A N 1
ATOM 1583 C CA . LEU A 1 201 ? 4.720 -1.045 -11.676 1.00 98.81 201 LEU A CA 1
ATOM 1584 C C . LEU A 1 201 ? 4.986 -2.203 -12.670 1.00 98.81 201 LEU A C 1
ATOM 1586 O O . LEU A 1 201 ? 4.042 -2.945 -12.957 1.00 98.81 201 LEU A O 1
ATOM 1590 N N . PRO A 1 202 ? 6.225 -2.439 -13.154 1.00 98.75 202 PRO A N 1
ATOM 1591 C CA . PRO A 1 202 ? 6.554 -3.616 -13.968 1.00 98.75 202 PRO A CA 1
ATOM 1592 C C . PRO A 1 202 ? 6.230 -4.962 -13.297 1.00 98.75 202 PRO A C 1
ATOM 1594 O O . PRO A 1 202 ? 5.581 -5.821 -13.898 1.00 98.75 202 PRO A O 1
ATOM 1597 N N . THR A 1 203 ? 6.666 -5.151 -12.050 1.00 98.81 203 THR A N 1
ATOM 1598 C CA . THR A 1 203 ? 6.608 -6.432 -11.336 1.00 98.81 203 THR A CA 1
ATOM 1599 C C . THR A 1 203 ? 5.174 -6.845 -11.032 1.00 98.81 203 THR A C 1
ATOM 1601 O O . THR A 1 203 ? 4.787 -7.959 -11.376 1.00 98.81 203 THR A O 1
ATOM 1604 N N . ILE A 1 204 ? 4.346 -5.963 -10.463 1.00 98.69 204 ILE A N 1
ATOM 1605 C CA . ILE A 1 204 ? 2.946 -6.290 -10.152 1.00 98.69 204 ILE A CA 1
ATOM 1606 C C . ILE A 1 204 ? 2.165 -6.547 -11.446 1.00 98.69 204 ILE A C 1
ATOM 1608 O O . ILE A 1 204 ? 1.436 -7.533 -11.524 1.00 98.69 204 ILE A O 1
ATOM 1612 N N . THR A 1 205 ? 2.368 -5.730 -12.487 1.00 98.81 205 THR A N 1
ATOM 1613 C CA . THR A 1 205 ? 1.731 -5.931 -13.803 1.00 98.81 205 THR A CA 1
ATOM 1614 C C . THR A 1 205 ? 2.032 -7.323 -14.360 1.00 98.81 205 THR A C 1
ATOM 1616 O O . THR A 1 205 ? 1.119 -8.052 -14.754 1.00 98.81 205 THR A O 1
ATOM 1619 N N . TRP A 1 206 ? 3.308 -7.723 -14.354 1.00 98.75 206 TRP A N 1
ATOM 1620 C CA . TRP A 1 206 ? 3.714 -9.043 -14.829 1.00 98.75 206 TRP A CA 1
ATOM 1621 C C . TRP A 1 206 ? 3.126 -10.165 -13.975 1.00 98.75 206 TRP A C 1
ATOM 1623 O O . TRP A 1 206 ? 2.614 -11.140 -14.523 1.00 98.75 206 TRP A O 1
ATOM 1633 N N . GLN A 1 207 ? 3.164 -10.033 -12.648 1.00 98.50 207 GLN A N 1
ATOM 1634 C CA . GLN A 1 207 ? 2.679 -11.079 -11.749 1.00 98.50 207 GLN A CA 1
ATOM 1635 C C . GLN A 1 207 ? 1.167 -11.278 -11.856 1.00 98.50 207 GLN A C 1
ATOM 1637 O O . GLN A 1 207 ? 0.709 -12.415 -11.920 1.00 98.50 207 GLN A O 1
ATOM 1642 N N . LEU A 1 208 ? 0.381 -10.210 -12.000 1.00 98.25 208 LEU A N 1
ATOM 1643 C CA . LEU A 1 208 ? -1.054 -10.348 -12.250 1.00 98.25 208 LEU A CA 1
ATOM 1644 C C . LEU A 1 208 ? -1.342 -11.113 -13.547 1.00 98.25 208 LEU A C 1
ATOM 1646 O O . LEU A 1 208 ? -2.161 -12.031 -13.547 1.00 98.25 208 LEU A O 1
ATOM 1650 N N . TYR A 1 209 ? -0.633 -10.805 -14.635 1.00 98.56 209 TYR A N 1
ATOM 1651 C CA . TYR A 1 209 ? -0.752 -11.589 -15.865 1.00 98.56 209 TYR A CA 1
ATOM 1652 C C . TYR A 1 209 ? -0.346 -13.056 -15.650 1.00 98.56 209 TYR A C 1
ATOM 1654 O O . TYR A 1 209 ? -1.053 -13.963 -16.080 1.00 98.56 209 TYR A O 1
ATOM 1662 N N . ARG A 1 210 ? 0.766 -13.312 -14.955 1.00 98.19 210 ARG A N 1
ATOM 1663 C CA . ARG A 1 210 ? 1.272 -14.670 -14.703 1.00 98.19 210 ARG A CA 1
ATOM 1664 C C . ARG A 1 210 ? 0.313 -15.530 -13.885 1.00 98.19 210 ARG A C 1
ATOM 1666 O O . ARG A 1 210 ? 0.204 -16.720 -14.170 1.00 98.19 210 ARG A O 1
ATOM 1673 N N . HIS A 1 211 ? -0.352 -14.945 -12.892 1.00 98.00 211 HIS A N 1
ATOM 1674 C CA . HIS A 1 211 ? -1.275 -15.650 -12.000 1.00 98.00 211 HIS A CA 1
ATOM 1675 C C . HIS A 1 211 ? -2.664 -15.851 -12.613 1.00 98.00 211 HIS A C 1
ATOM 1677 O O . HIS A 1 211 ? -3.255 -16.913 -12.436 1.00 98.00 211 HIS A O 1
ATOM 1683 N N . TYR A 1 212 ? -3.178 -14.867 -13.358 1.00 97.19 212 TYR A N 1
ATOM 1684 C CA . TYR A 1 212 ? -4.565 -14.885 -13.849 1.00 97.19 212 TYR A CA 1
ATOM 1685 C C . TYR A 1 212 ? -4.703 -15.127 -15.359 1.00 97.19 212 TYR A C 1
ATOM 1687 O O . TYR A 1 212 ? -5.799 -15.417 -15.833 1.00 97.19 212 TYR A O 1
ATOM 1695 N N . GLY A 1 213 ? -3.618 -15.017 -16.131 1.00 97.50 213 GLY A N 1
ATOM 1696 C CA . GLY A 1 213 ? -3.604 -15.231 -17.582 1.00 97.50 213 GLY A CA 1
ATOM 1697 C C . GLY A 1 213 ? -4.325 -14.156 -18.405 1.00 97.50 213 GLY A C 1
ATOM 1698 O O . GLY A 1 213 ? -4.562 -14.362 -19.594 1.00 97.50 213 GLY A O 1
ATOM 1699 N N . ASP A 1 214 ? -4.700 -13.024 -17.802 1.00 97.56 214 ASP A N 1
ATOM 1700 C CA . ASP A 1 214 ? -5.460 -11.967 -18.475 1.00 97.56 214 ASP A CA 1
ATOM 1701 C C . ASP A 1 214 ? -4.536 -10.988 -19.214 1.00 97.56 214 ASP A C 1
ATOM 1703 O O . ASP A 1 214 ? -3.933 -10.094 -18.618 1.00 97.56 214 ASP A O 1
ATOM 1707 N N . VAL A 1 215 ? -4.436 -11.153 -20.536 1.00 98.38 215 VAL A N 1
ATOM 1708 C CA . VAL A 1 215 ? -3.591 -10.326 -21.417 1.00 98.38 215 VAL A CA 1
ATOM 1709 C C . VAL A 1 215 ? -3.989 -8.845 -21.387 1.00 98.38 215 VAL A C 1
ATOM 1711 O O . VAL A 1 215 ? -3.128 -7.984 -21.552 1.00 98.38 215 VAL A O 1
ATOM 1714 N N . ARG A 1 216 ? -5.251 -8.516 -21.075 1.00 98.25 216 ARG A N 1
ATOM 1715 C CA . ARG A 1 216 ? -5.731 -7.122 -21.020 1.00 98.25 216 ARG A CA 1
ATOM 1716 C C . ARG A 1 216 ? -5.021 -6.293 -19.953 1.00 98.25 216 ARG A C 1
ATOM 1718 O O . ARG A 1 216 ? -4.935 -5.074 -20.075 1.00 98.25 216 ARG A O 1
ATOM 1725 N N . ILE A 1 217 ? -4.495 -6.943 -18.912 1.00 98.25 217 ILE A N 1
ATOM 1726 C CA . ILE A 1 217 ? -3.656 -6.293 -17.898 1.00 98.25 217 ILE A CA 1
ATOM 1727 C C . ILE A 1 217 ? -2.379 -5.766 -18.557 1.00 98.25 217 ILE A C 1
ATOM 1729 O O . ILE A 1 217 ? -2.014 -4.609 -18.358 1.00 98.25 217 ILE A O 1
ATOM 1733 N N . LEU A 1 218 ? -1.733 -6.582 -19.396 1.00 98.75 218 LEU A N 1
ATOM 1734 C CA . LEU A 1 218 ? -0.554 -6.150 -20.142 1.00 98.75 218 LEU A CA 1
ATOM 1735 C C . LEU A 1 218 ? -0.918 -5.039 -21.130 1.00 98.75 218 LEU A C 1
ATOM 1737 O O . LEU A 1 218 ? -0.260 -4.009 -21.124 1.00 98.75 218 LEU A O 1
ATOM 1741 N N . GLU A 1 219 ? -1.995 -5.194 -21.906 1.00 98.62 219 GLU A N 1
ATOM 1742 C CA . GLU A 1 219 ? -2.456 -4.163 -22.856 1.00 98.62 219 GLU A CA 1
ATOM 1743 C C . GLU A 1 219 ? -2.692 -2.805 -22.176 1.00 98.62 219 GLU A C 1
ATOM 1745 O O . GLU A 1 219 ? -2.362 -1.763 -22.739 1.00 98.62 219 GLU A O 1
ATOM 1750 N N . THR A 1 220 ? -3.225 -2.817 -20.950 1.00 98.56 220 THR A N 1
ATOM 1751 C CA . THR A 1 220 ? -3.541 -1.606 -20.180 1.00 98.56 220 THR A CA 1
ATOM 1752 C C . THR A 1 220 ? -2.287 -0.911 -19.649 1.00 98.56 220 THR A C 1
ATOM 1754 O O . THR A 1 220 ? -2.174 0.309 -19.743 1.00 98.56 220 THR A O 1
ATOM 1757 N N . TYR A 1 221 ? -1.337 -1.659 -19.078 1.00 98.81 221 TYR A N 1
ATOM 1758 C CA . TYR A 1 221 ? -0.211 -1.069 -18.342 1.00 98.81 221 TYR A CA 1
ATOM 1759 C C . TYR A 1 221 ? 1.119 -1.074 -19.111 1.00 98.81 221 TYR A C 1
ATOM 1761 O O . TYR A 1 221 ? 2.069 -0.431 -18.665 1.00 98.81 221 TYR A O 1
ATOM 1769 N N . TYR A 1 222 ? 1.220 -1.739 -20.268 1.00 98.81 222 TYR A N 1
ATOM 1770 C CA . TYR A 1 222 ? 2.482 -1.880 -21.009 1.00 98.81 222 TYR A CA 1
ATOM 1771 C C . TYR A 1 222 ? 3.130 -0.537 -21.357 1.00 98.81 222 TYR A C 1
ATOM 1773 O O . TYR A 1 222 ? 4.325 -0.351 -21.125 1.00 98.81 222 TYR A O 1
ATOM 1781 N N . ASP A 1 223 ? 2.358 0.427 -21.864 1.00 98.81 223 ASP A N 1
ATOM 1782 C CA . ASP A 1 223 ? 2.898 1.740 -22.228 1.00 98.81 223 ASP A CA 1
ATOM 1783 C C . ASP A 1 223 ? 3.389 2.530 -21.000 1.00 98.81 223 ASP A C 1
ATOM 1785 O O . ASP A 1 223 ? 4.402 3.230 -21.090 1.00 98.81 223 ASP A O 1
ATOM 1789 N N . HIS A 1 224 ? 2.741 2.357 -19.842 1.00 98.81 224 HIS A N 1
ATOM 1790 C CA . HIS A 1 224 ? 3.159 2.944 -18.564 1.00 98.81 224 HIS A CA 1
ATOM 1791 C C . HIS A 1 224 ? 4.453 2.311 -18.037 1.00 98.81 224 HIS A C 1
ATOM 1793 O O . HIS A 1 224 ? 5.375 3.028 -17.634 1.00 98.81 224 HIS A O 1
ATOM 1799 N N . VAL A 1 225 ? 4.551 0.978 -18.096 1.00 98.88 225 VAL A N 1
ATOM 1800 C CA . VAL A 1 225 ? 5.768 0.218 -17.767 1.00 98.88 225 VAL A CA 1
ATOM 1801 C C . VAL A 1 225 ? 6.915 0.648 -18.681 1.00 98.88 225 VAL A C 1
ATOM 1803 O O . VAL A 1 225 ? 8.001 0.966 -18.201 1.00 98.88 225 VAL A O 1
ATOM 1806 N N . ARG A 1 226 ? 6.673 0.738 -19.995 1.00 98.88 226 ARG A N 1
ATOM 1807 C CA . ARG A 1 226 ? 7.665 1.202 -20.973 1.00 98.88 226 ARG A CA 1
ATOM 1808 C C . ARG A 1 226 ? 8.147 2.615 -20.655 1.00 98.88 226 ARG A C 1
ATOM 1810 O O . ARG A 1 226 ? 9.351 2.847 -20.668 1.00 98.88 226 ARG A O 1
ATOM 1817 N N . ALA A 1 227 ? 7.238 3.548 -20.365 1.00 98.88 227 ALA A N 1
ATOM 1818 C CA . ALA A 1 227 ? 7.602 4.922 -20.020 1.00 98.88 227 ALA A CA 1
ATOM 1819 C C . ALA A 1 227 ? 8.501 4.982 -18.772 1.00 98.88 227 ALA A C 1
ATOM 1821 O O . ALA A 1 227 ? 9.495 5.707 -18.768 1.00 98.88 227 ALA A O 1
ATOM 1822 N N . TYR A 1 228 ? 8.204 4.176 -17.749 1.00 98.81 228 TYR A N 1
ATOM 1823 C CA . TYR A 1 228 ? 9.040 4.070 -16.553 1.00 98.81 228 TYR A CA 1
ATOM 1824 C C . TYR A 1 228 ? 10.426 3.472 -16.841 1.00 98.81 228 TYR A C 1
ATOM 1826 O O . TYR A 1 228 ? 11.443 4.031 -16.427 1.00 98.81 228 TYR A O 1
ATOM 1834 N N . VAL A 1 229 ? 10.497 2.382 -17.608 1.00 98.75 229 VAL A N 1
ATOM 1835 C CA . VAL A 1 229 ? 11.781 1.774 -17.989 1.00 98.75 229 VAL A CA 1
ATOM 1836 C C . VAL A 1 229 ? 12.623 2.743 -18.826 1.00 98.75 229 VAL A C 1
ATOM 1838 O O . VAL A 1 229 ? 13.830 2.842 -18.617 1.00 98.75 229 VAL A O 1
ATOM 1841 N N . GLU A 1 230 ? 12.009 3.508 -19.731 1.00 98.62 230 GLU A N 1
ATOM 1842 C CA . GLU A 1 230 ? 12.694 4.550 -20.508 1.00 98.62 230 GLU A CA 1
ATOM 1843 C C . GLU A 1 230 ? 13.185 5.714 -19.631 1.00 98.62 230 GLU A C 1
ATOM 1845 O O . GLU A 1 230 ? 14.280 6.235 -19.869 1.00 98.62 230 GLU A O 1
ATOM 1850 N N . TYR A 1 231 ? 12.451 6.075 -18.572 1.00 98.50 231 TYR A N 1
ATOM 1851 C CA . TYR A 1 231 ? 12.924 7.031 -17.568 1.00 98.50 231 TYR A CA 1
ATOM 1852 C C . TYR A 1 231 ? 14.215 6.538 -16.896 1.00 98.50 231 TYR A C 1
ATOM 1854 O O . TYR A 1 231 ? 15.219 7.255 -16.909 1.00 98.50 231 TYR A O 1
ATOM 1862 N N . ILE A 1 232 ? 14.248 5.301 -16.385 1.00 98.12 232 ILE A N 1
ATOM 1863 C CA . ILE A 1 232 ? 15.465 4.740 -15.768 1.00 98.12 232 ILE A CA 1
ATOM 1864 C C . ILE A 1 232 ? 16.581 4.558 -16.811 1.00 98.12 232 ILE A C 1
ATOM 1866 O O . ILE A 1 232 ? 17.749 4.831 -16.527 1.00 98.12 232 ILE A O 1
ATOM 1870 N N . ARG A 1 233 ? 16.242 4.201 -18.060 1.00 98.25 233 ARG A N 1
ATOM 1871 C CA . ARG A 1 233 ? 17.211 4.125 -19.164 1.00 98.25 233 ARG A CA 1
ATOM 1872 C C . ARG A 1 233 ? 17.866 5.477 -19.443 1.00 98.25 233 ARG A C 1
ATOM 1874 O O . ARG A 1 233 ? 19.044 5.518 -19.791 1.00 98.25 233 ARG A O 1
ATOM 1881 N N . SER A 1 234 ? 17.139 6.584 -19.294 1.00 97.81 234 SER A N 1
ATOM 1882 C CA . SER A 1 234 ? 17.721 7.925 -19.436 1.00 97.81 234 SER A CA 1
ATOM 1883 C C . SER A 1 234 ? 18.787 8.202 -18.368 1.00 97.81 234 SER A C 1
ATOM 1885 O O . SER A 1 234 ? 19.850 8.739 -18.687 1.00 97.81 234 SER A O 1
ATOM 1887 N N . ASP A 1 235 ? 18.561 7.733 -17.136 1.00 95.75 235 ASP A N 1
ATOM 1888 C CA . ASP A 1 235 ? 19.534 7.813 -16.048 1.00 95.75 235 ASP A CA 1
ATOM 1889 C C . ASP A 1 235 ? 20.768 6.954 -16.360 1.00 95.75 235 ASP A C 1
ATOM 1891 O O . ASP A 1 235 ? 21.894 7.458 -16.324 1.00 95.75 235 ASP A O 1
ATOM 1895 N N . TYR A 1 236 ? 20.557 5.709 -16.809 1.00 96.94 236 TYR A N 1
ATOM 1896 C CA . TYR A 1 236 ? 21.612 4.806 -17.292 1.00 96.94 236 TYR A CA 1
ATOM 1897 C C . TYR A 1 236 ? 22.460 5.445 -18.396 1.00 96.94 236 TYR A C 1
ATOM 1899 O O . TYR A 1 236 ? 23.686 5.445 -18.305 1.00 96.94 236 TYR A O 1
ATOM 1907 N N . ASN A 1 237 ? 21.829 6.022 -19.420 1.00 97.75 237 ASN A N 1
ATOM 1908 C CA . ASN A 1 237 ? 22.535 6.649 -20.537 1.00 97.75 237 ASN A CA 1
ATOM 1909 C C . ASN A 1 237 ? 23.399 7.835 -20.082 1.00 97.75 237 ASN A C 1
ATOM 1911 O O . ASN A 1 237 ? 24.410 8.134 -20.715 1.00 97.75 237 ASN A O 1
ATOM 1915 N N . SER A 1 238 ? 23.007 8.509 -18.996 1.00 97.12 238 SER A N 1
ATOM 1916 C CA . SER A 1 238 ? 23.716 9.678 -18.469 1.00 97.12 238 SER A CA 1
ATOM 1917 C C . SER A 1 238 ? 24.841 9.338 -17.482 1.00 97.12 238 SER A C 1
ATOM 1919 O O . SER A 1 238 ? 25.876 10.003 -17.494 1.00 97.12 238 SER A O 1
ATOM 1921 N N . LYS A 1 239 ? 24.668 8.312 -16.638 1.00 95.75 239 LYS A N 1
ATOM 1922 C CA . LYS A 1 239 ? 25.579 7.989 -15.519 1.00 95.75 239 LYS A CA 1
ATOM 1923 C C . LYS A 1 239 ? 26.342 6.673 -15.701 1.00 95.75 239 LYS A C 1
ATOM 1925 O O . LYS A 1 239 ? 27.384 6.465 -15.074 1.00 95.75 239 LYS A O 1
ATOM 1930 N N . GLY A 1 240 ? 25.851 5.796 -16.573 1.00 96.31 240 GLY A N 1
ATOM 1931 C CA . GLY A 1 240 ? 26.293 4.413 -16.708 1.00 96.31 240 GLY A CA 1
ATOM 1932 C C . GLY A 1 240 ? 25.643 3.486 -15.677 1.00 96.31 240 GLY A C 1
ATOM 1933 O O . GLY A 1 240 ? 25.149 3.925 -14.641 1.00 96.31 240 GLY A O 1
ATOM 1934 N N . LEU A 1 241 ? 25.666 2.178 -15.963 1.00 94.12 241 LEU A N 1
ATOM 1935 C CA . LEU A 1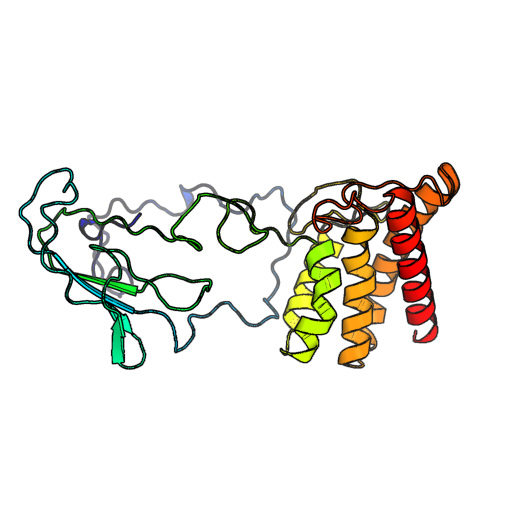 241 ? 24.995 1.153 -15.151 1.00 94.12 241 LEU A CA 1
ATOM 1936 C C . LEU A 1 241 ? 25.449 1.193 -13.685 1.00 94.12 241 LEU A C 1
ATOM 1938 O O . LEU A 1 241 ? 24.624 1.293 -12.790 1.00 94.12 241 LEU A O 1
ATOM 1942 N N . GLY A 1 242 ? 26.762 1.240 -13.445 1.00 94.69 242 GLY A N 1
ATOM 1943 C CA . GLY A 1 242 ? 27.336 1.250 -12.095 1.00 94.69 242 GLY A CA 1
ATOM 1944 C C . GLY A 1 242 ? 27.126 2.534 -11.284 1.00 94.69 242 GLY A C 1
ATOM 1945 O O . GLY A 1 242 ? 27.673 2.619 -10.195 1.00 94.69 242 GLY A O 1
ATOM 1946 N N . ASN A 1 243 ? 26.384 3.524 -11.796 1.00 95.94 243 ASN A N 1
ATOM 1947 C CA . ASN A 1 243 ? 26.125 4.797 -11.113 1.00 95.94 243 ASN A CA 1
ATOM 1948 C C . ASN A 1 243 ? 24.642 5.212 -11.173 1.00 95.94 243 ASN A C 1
ATOM 1950 O O . ASN A 1 243 ? 24.330 6.401 -11.068 1.00 95.94 243 ASN A O 1
ATOM 1954 N N . LEU A 1 244 ? 23.724 4.262 -11.380 1.00 95.12 244 LEU A N 1
ATOM 1955 C CA . LEU A 1 244 ? 22.287 4.547 -11.366 1.00 95.12 244 LEU A CA 1
ATOM 1956 C C . LEU A 1 244 ? 21.837 5.177 -10.044 1.00 95.12 244 LEU A C 1
ATOM 1958 O O . LEU A 1 244 ? 22.384 4.876 -8.980 1.00 95.12 244 LEU A O 1
ATOM 1962 N N . THR A 1 245 ? 20.833 6.049 -10.127 1.00 93.31 245 THR A N 1
ATOM 1963 C CA . THR A 1 245 ? 20.208 6.691 -8.965 1.00 93.31 245 THR A CA 1
ATOM 1964 C C . THR A 1 245 ? 19.602 5.644 -8.037 1.00 93.31 245 THR A C 1
ATOM 1966 O O . THR A 1 245 ? 18.941 4.718 -8.496 1.00 93.31 245 THR A O 1
ATOM 1969 N N . TYR A 1 246 ? 19.790 5.841 -6.735 1.00 94.25 246 TYR A N 1
ATOM 1970 C CA . TYR A 1 246 ? 19.218 5.033 -5.662 1.00 94.25 246 TYR A CA 1
ATOM 1971 C C . TYR A 1 246 ? 18.660 5.939 -4.560 1.00 94.25 246 TYR A C 1
ATOM 1973 O O . TYR A 1 246 ? 19.032 7.113 -4.472 1.00 94.25 246 TYR A O 1
ATOM 1981 N N . LEU A 1 247 ? 17.821 5.385 -3.683 1.00 95.06 247 LEU A N 1
ATOM 1982 C CA . LEU A 1 247 ? 17.438 6.008 -2.410 1.00 95.06 247 LEU A CA 1
ATOM 1983 C C . LEU A 1 247 ? 17.553 5.035 -1.233 1.00 95.06 247 LEU A C 1
ATOM 1985 O O . LEU A 1 247 ? 18.114 5.387 -0.198 1.00 95.06 247 LEU A O 1
ATOM 1989 N N . PHE A 1 248 ? 17.046 3.819 -1.396 1.00 95.12 248 PHE A N 1
ATOM 1990 C CA . PHE A 1 248 ? 16.914 2.824 -0.341 1.00 95.12 248 PHE A CA 1
ATOM 1991 C C . PHE A 1 248 ? 17.801 1.607 -0.616 1.00 95.12 248 PHE A C 1
ATOM 1993 O O . PHE A 1 248 ? 18.646 1.283 0.213 1.00 95.12 248 PHE A O 1
ATOM 2000 N N . GLY A 1 249 ? 17.694 0.968 -1.785 1.00 93.88 249 GLY A N 1
ATOM 2001 C CA . GLY A 1 249 ? 18.431 -0.264 -2.091 1.00 93.88 249 GLY A CA 1
ATOM 2002 C C . GLY A 1 249 ? 18.055 -1.448 -1.182 1.00 93.88 249 GLY A C 1
ATOM 2003 O O . GLY A 1 249 ? 16.879 -1.726 -0.971 1.00 93.88 249 GLY A O 1
ATOM 2004 N N . ASP A 1 250 ? 19.056 -2.163 -0.658 1.00 94.25 250 ASP A N 1
ATOM 2005 C CA . ASP A 1 250 ? 18.898 -3.363 0.187 1.00 94.25 250 ASP A CA 1
ATOM 2006 C C . ASP A 1 250 ? 18.479 -2.998 1.622 1.00 94.25 250 ASP A C 1
ATOM 2008 O O . ASP A 1 250 ? 19.299 -2.939 2.539 1.00 94.25 250 ASP A O 1
ATOM 2012 N N . TRP A 1 251 ? 17.209 -2.624 1.789 1.00 93.44 251 TRP A N 1
ATOM 2013 C CA . TRP A 1 251 ? 16.674 -2.016 3.007 1.00 93.44 251 TRP A CA 1
ATOM 2014 C C . TRP A 1 251 ? 16.553 -3.007 4.174 1.00 93.44 251 TRP A C 1
ATOM 2016 O O . TRP A 1 251 ? 15.846 -4.005 4.093 1.00 93.44 251 TRP A O 1
ATOM 2026 N N . VAL A 1 252 ? 17.191 -2.664 5.302 1.00 91.94 252 VAL A N 1
ATOM 2027 C CA . VAL A 1 252 ? 17.225 -3.445 6.560 1.00 91.94 252 VAL A CA 1
ATOM 2028 C C . VAL A 1 252 ? 17.915 -4.815 6.408 1.00 91.94 252 VAL A C 1
ATOM 2030 O O . VAL A 1 252 ? 17.315 -5.854 6.696 1.00 91.94 252 VAL A O 1
ATOM 2033 N N . PRO A 1 253 ? 19.203 -4.850 6.014 1.00 91.56 253 PRO A N 1
ATOM 2034 C CA . PRO A 1 253 ? 19.969 -6.088 6.050 1.00 91.56 253 PRO A CA 1
ATOM 2035 C C . PRO A 1 253 ? 20.095 -6.574 7.506 1.00 91.56 253 PRO A C 1
ATOM 2037 O O . PRO A 1 253 ? 20.044 -5.767 8.446 1.00 91.56 253 PRO A O 1
ATOM 2040 N N . PRO A 1 254 ? 20.277 -7.886 7.734 1.00 89.81 254 PRO A N 1
ATOM 2041 C CA . PRO A 1 254 ? 20.509 -8.394 9.078 1.00 89.81 254 PRO A CA 1
ATOM 2042 C C . PRO A 1 254 ? 21.756 -7.728 9.691 1.00 89.81 254 PRO A C 1
ATOM 2044 O O . PRO A 1 254 ? 22.749 -7.522 8.997 1.00 89.81 254 PRO A O 1
ATOM 2047 N N . PRO A 1 255 ? 21.759 -7.383 10.989 1.00 85.31 255 PRO A N 1
ATOM 2048 C CA . PRO A 1 255 ? 22.982 -6.962 11.664 1.00 85.31 255 PRO A CA 1
ATOM 2049 C C . PRO A 1 255 ? 23.964 -8.138 11.837 1.00 85.31 255 PRO A C 1
ATOM 2051 O O . PRO A 1 255 ? 23.527 -9.246 12.160 1.00 85.31 255 PRO A O 1
ATOM 2054 N N . PRO A 1 256 ? 25.293 -7.921 11.746 1.00 91.06 256 PRO A N 1
ATOM 2055 C CA . PRO A 1 256 ? 25.992 -6.646 11.549 1.00 91.06 256 PRO A CA 1
ATOM 2056 C C . PRO A 1 256 ? 26.294 -6.317 10.073 1.00 91.06 256 PRO A C 1
ATOM 2058 O O . PRO A 1 256 ? 27.207 -5.535 9.806 1.00 91.06 256 PRO A O 1
ATOM 2061 N N . GLN A 1 257 ? 25.622 -6.954 9.111 1.00 90.88 257 GLN A N 1
ATOM 2062 C CA . GLN A 1 257 ? 25.952 -6.803 7.698 1.00 90.88 257 GLN A CA 1
ATOM 2063 C C . GLN A 1 257 ? 25.619 -5.381 7.206 1.00 90.88 257 GLN A C 1
ATOM 2065 O O . GLN A 1 257 ? 24.548 -4.857 7.520 1.00 90.88 257 GLN A O 1
ATOM 2070 N N . PRO A 1 258 ? 26.523 -4.727 6.449 1.00 91.62 258 PRO A N 1
ATOM 2071 C CA . PRO A 1 258 ? 26.183 -3.482 5.776 1.00 91.62 258 PRO A CA 1
ATOM 2072 C C . PRO A 1 258 ? 25.173 -3.752 4.655 1.00 91.62 258 PRO A C 1
ATOM 2074 O O . PRO A 1 258 ? 25.051 -4.880 4.178 1.00 91.62 258 PRO A O 1
ATOM 2077 N N . MET A 1 259 ? 24.491 -2.698 4.206 1.00 93.25 259 MET A N 1
ATOM 2078 C CA . MET A 1 259 ? 23.648 -2.773 3.012 1.00 93.25 259 MET A CA 1
ATOM 2079 C C . MET A 1 259 ? 24.496 -3.154 1.802 1.00 93.25 259 MET A C 1
ATOM 2081 O O . MET A 1 259 ? 25.631 -2.685 1.657 1.00 93.25 259 MET A O 1
ATOM 2085 N N . THR A 1 260 ? 23.928 -3.979 0.925 1.00 95.31 260 THR A N 1
ATOM 2086 C CA . THR A 1 260 ? 24.497 -4.213 -0.402 1.00 95.31 260 THR A CA 1
ATOM 2087 C C . THR A 1 260 ? 24.688 -2.878 -1.130 1.00 95.31 260 THR A C 1
ATOM 2089 O O . THR A 1 260 ? 23.893 -1.951 -0.955 1.00 95.31 260 THR A O 1
ATOM 2092 N N . ASP A 1 261 ? 25.745 -2.776 -1.943 1.00 95.56 261 ASP A N 1
ATOM 2093 C CA . ASP A 1 261 ? 26.024 -1.585 -2.748 1.00 95.56 261 ASP A CA 1
ATOM 2094 C C . ASP A 1 261 ? 24.761 -1.111 -3.490 1.00 95.56 261 ASP A C 1
ATOM 2096 O O . ASP A 1 261 ? 24.103 -1.875 -4.200 1.00 95.56 261 ASP A O 1
ATOM 2100 N N . GLN A 1 262 ? 24.397 0.155 -3.292 1.00 95.06 262 GLN A N 1
ATOM 2101 C CA . GLN A 1 262 ? 23.106 0.668 -3.749 1.00 95.06 262 GLN A CA 1
ATOM 2102 C C . GLN A 1 262 ? 23.066 0.908 -5.264 1.00 95.06 262 GLN A C 1
ATOM 2104 O O . GLN A 1 262 ? 21.993 0.868 -5.872 1.00 95.06 262 GLN A O 1
ATOM 2109 N N . HIS A 1 263 ? 24.220 1.112 -5.904 1.00 96.00 263 HIS A N 1
ATOM 2110 C CA . HIS A 1 263 ? 24.291 1.156 -7.360 1.00 96.00 263 HIS A CA 1
ATOM 2111 C C . HIS A 1 263 ? 24.147 -0.245 -7.955 1.00 96.00 263 HIS A C 1
ATOM 2113 O O . HIS A 1 263 ? 23.515 -0.398 -9.003 1.00 96.00 263 HIS A O 1
ATOM 2119 N N . LEU A 1 264 ? 24.668 -1.274 -7.280 1.00 96.69 264 LEU A N 1
ATOM 2120 C CA . LEU A 1 264 ? 24.461 -2.668 -7.662 1.00 96.69 264 LEU A CA 1
ATOM 2121 C C . LEU A 1 264 ? 22.979 -3.053 -7.586 1.00 96.69 264 LEU A C 1
ATOM 2123 O O . LEU A 1 264 ? 22.454 -3.597 -8.556 1.00 96.69 264 LEU A O 1
ATOM 2127 N N . THR A 1 265 ? 22.287 -2.746 -6.486 1.00 97.00 265 THR A N 1
ATOM 2128 C CA . THR A 1 265 ? 20.849 -3.051 -6.362 1.00 97.00 265 THR A CA 1
ATOM 2129 C C . THR A 1 265 ? 20.016 -2.261 -7.369 1.00 97.00 265 THR A C 1
ATOM 2131 O O . THR A 1 265 ? 19.146 -2.821 -8.023 1.00 97.00 265 THR A O 1
ATOM 2134 N N . SER A 1 266 ? 20.336 -0.988 -7.598 1.00 97.25 266 SER A N 1
ATOM 2135 C CA . SER A 1 266 ? 19.673 -0.171 -8.626 1.00 97.25 266 SER A CA 1
ATOM 2136 C C . SER A 1 266 ? 19.891 -0.703 -10.044 1.00 97.25 266 SER A C 1
ATOM 2138 O O . SER A 1 266 ? 18.961 -0.740 -10.849 1.00 97.25 266 SER A O 1
ATOM 2140 N N . SER A 1 267 ? 21.105 -1.176 -10.343 1.00 97.75 267 SER A N 1
ATOM 2141 C CA . SER A 1 267 ? 21.419 -1.865 -11.602 1.00 97.75 267 SER A CA 1
ATOM 2142 C C . SER A 1 267 ? 20.613 -3.145 -11.760 1.00 97.75 267 SER A C 1
ATOM 2144 O O . SER A 1 267 ? 20.105 -3.416 -12.846 1.00 97.75 267 SER A O 1
ATOM 2146 N N . PHE A 1 268 ? 20.486 -3.924 -10.685 1.00 97.56 268 PHE A N 1
ATOM 2147 C CA . PHE A 1 268 ? 19.668 -5.128 -10.668 1.00 97.56 268 PHE A CA 1
ATOM 2148 C C . PHE A 1 268 ? 18.198 -4.806 -10.960 1.00 97.56 268 PHE A C 1
ATOM 2150 O O . PHE A 1 268 ? 17.646 -5.388 -11.892 1.00 97.56 268 PHE A O 1
ATOM 2157 N N . GLY A 1 269 ? 17.600 -3.848 -10.242 1.00 97.50 269 GLY A N 1
ATOM 2158 C CA . GLY A 1 269 ? 16.211 -3.428 -10.455 1.00 97.50 269 GLY A CA 1
ATOM 2159 C C . GLY A 1 269 ? 15.956 -2.977 -11.895 1.00 97.50 269 GLY A C 1
ATOM 2160 O O . GLY A 1 269 ? 15.038 -3.469 -12.547 1.00 97.50 269 GLY A O 1
ATOM 2161 N N . PHE A 1 270 ? 16.841 -2.143 -12.452 1.00 98.31 270 PHE A N 1
ATOM 2162 C CA . PHE A 1 270 ? 16.731 -1.712 -13.847 1.00 98.31 270 PHE A CA 1
ATOM 2163 C C . PHE A 1 270 ? 16.789 -2.880 -14.846 1.00 98.31 270 PHE A C 1
ATOM 2165 O O . PHE A 1 270 ? 15.963 -2.962 -15.754 1.00 98.31 270 PHE A O 1
ATOM 2172 N N . LEU A 1 271 ? 17.753 -3.796 -14.698 1.00 98.31 271 LEU A N 1
ATOM 2173 C CA . LEU A 1 271 ? 17.887 -4.945 -15.602 1.00 98.31 271 LEU A CA 1
ATOM 2174 C C . LEU A 1 271 ? 16.712 -5.926 -15.475 1.00 98.31 271 LEU A C 1
ATOM 2176 O O . LEU A 1 271 ? 16.273 -6.487 -16.482 1.00 98.31 271 LEU A O 1
ATOM 2180 N N . HIS A 1 272 ? 16.194 -6.114 -14.260 1.00 98.50 272 HIS A N 1
ATOM 2181 C CA . HIS A 1 272 ? 14.978 -6.883 -13.999 1.00 98.50 272 HIS A CA 1
ATOM 2182 C C . HIS A 1 272 ? 13.778 -6.279 -14.736 1.00 98.50 272 HIS A C 1
ATOM 2184 O O . HIS A 1 272 ? 13.110 -6.984 -15.492 1.00 98.50 272 HIS A O 1
ATOM 2190 N N . ASP A 1 273 ? 13.569 -4.968 -14.629 1.00 98.69 273 ASP A N 1
ATOM 2191 C CA . ASP A 1 273 ? 12.445 -4.292 -15.280 1.00 98.69 273 ASP A CA 1
ATOM 2192 C C . ASP A 1 273 ? 12.544 -4.311 -16.812 1.00 98.69 273 ASP A C 1
ATOM 2194 O O . ASP A 1 273 ? 11.538 -4.504 -17.498 1.00 98.69 273 ASP A O 1
ATOM 2198 N N . VAL A 1 274 ? 13.755 -4.192 -17.371 1.00 98.69 274 VAL A N 1
ATOM 2199 C CA . VAL A 1 274 ? 13.991 -4.382 -18.813 1.00 98.69 274 VAL A CA 1
ATOM 2200 C C . VAL A 1 274 ? 13.612 -5.802 -19.245 1.00 98.69 274 VAL A C 1
ATOM 2202 O O . VAL A 1 274 ? 12.966 -5.976 -20.279 1.00 98.69 274 VAL A O 1
ATOM 2205 N N . SER A 1 275 ? 13.973 -6.820 -18.459 1.00 98.81 275 SER A N 1
ATOM 2206 C CA . SER A 1 275 ? 13.604 -8.216 -18.729 1.00 98.81 275 SER A CA 1
ATOM 2207 C C . SER A 1 275 ? 12.086 -8.417 -18.702 1.00 98.81 275 SER A C 1
ATOM 2209 O O . SER A 1 275 ? 11.523 -9.027 -19.613 1.00 98.81 275 SER A O 1
ATOM 2211 N N . LEU A 1 276 ? 11.397 -7.847 -17.707 1.00 98.75 276 LEU A N 1
ATOM 2212 C CA . LEU A 1 276 ? 9.937 -7.896 -17.629 1.00 98.75 276 LEU A CA 1
ATOM 2213 C C . LEU A 1 276 ? 9.277 -7.210 -18.825 1.00 98.75 276 LEU A C 1
ATOM 2215 O O . LEU A 1 276 ? 8.378 -7.790 -19.429 1.00 98.75 276 LEU A O 1
ATOM 2219 N N . LEU A 1 277 ? 9.752 -6.026 -19.216 1.00 98.75 277 LEU A N 1
ATOM 2220 C CA . LEU A 1 277 ? 9.240 -5.312 -20.385 1.00 98.75 277 LEU A CA 1
ATOM 2221 C C . LEU A 1 277 ? 9.404 -6.134 -21.676 1.00 98.75 277 LEU A C 1
ATOM 2223 O O . LEU A 1 277 ? 8.478 -6.193 -22.487 1.00 98.75 277 LEU A O 1
ATOM 2227 N N . ILE A 1 278 ? 10.551 -6.804 -21.855 1.00 98.75 278 ILE A N 1
ATOM 2228 C CA . ILE A 1 278 ? 10.782 -7.718 -22.985 1.00 98.75 278 ILE A CA 1
ATOM 2229 C C . ILE A 1 278 ? 9.784 -8.879 -22.941 1.00 98.75 278 ILE A C 1
ATOM 2231 O O . ILE A 1 278 ? 9.142 -9.161 -23.951 1.00 98.75 278 ILE A O 1
ATOM 2235 N N . ASN A 1 279 ? 9.600 -9.517 -21.785 1.00 98.75 279 ASN A N 1
ATOM 2236 C CA . ASN A 1 279 ? 8.661 -10.630 -21.642 1.00 98.75 279 ASN A CA 1
ATOM 2237 C C . ASN A 1 279 ? 7.218 -10.206 -21.953 1.00 98.75 279 ASN A C 1
ATOM 2239 O O . ASN A 1 279 ? 6.521 -10.913 -22.674 1.00 98.75 279 ASN A O 1
ATOM 2243 N N . MET A 1 280 ? 6.781 -9.037 -21.469 1.00 98.75 280 MET A N 1
ATOM 2244 C CA . MET A 1 280 ? 5.463 -8.484 -21.802 1.00 98.75 280 MET A CA 1
ATOM 2245 C C . MET A 1 280 ? 5.319 -8.255 -23.312 1.00 98.75 280 MET A C 1
ATOM 2247 O O . MET A 1 280 ? 4.302 -8.623 -23.889 1.00 98.75 280 MET A O 1
ATOM 2251 N N . SER A 1 281 ? 6.356 -7.718 -23.967 1.00 98.44 281 SER A N 1
ATOM 2252 C CA . SER A 1 281 ? 6.348 -7.451 -25.416 1.00 98.44 281 SER A CA 1
ATOM 2253 C C . SER A 1 281 ? 6.317 -8.701 -26.298 1.00 98.44 281 SER A C 1
ATOM 2255 O O . SER A 1 281 ? 6.029 -8.597 -27.479 1.00 98.44 281 SER A O 1
ATOM 2257 N N . GLN A 1 282 ? 6.660 -9.870 -25.753 1.00 98.25 282 GLN A N 1
ATOM 2258 C CA . GLN A 1 282 ? 6.570 -11.145 -26.470 1.00 98.25 282 GLN A CA 1
ATOM 2259 C C . GLN A 1 282 ? 5.176 -11.775 -26.366 1.00 98.25 282 GLN A C 1
ATOM 2261 O O . GLN A 1 282 ? 4.862 -12.684 -27.132 1.00 98.25 282 GLN A O 1
ATOM 2266 N N . VAL A 1 283 ? 4.379 -11.346 -25.382 1.00 98.12 283 VAL A N 1
ATOM 2267 C CA . VAL A 1 283 ? 2.997 -11.799 -25.184 1.00 98.12 283 VAL A CA 1
ATOM 2268 C C . VAL A 1 283 ? 2.022 -10.960 -26.014 1.00 98.12 283 VAL A C 1
ATOM 2270 O O . VAL A 1 283 ? 1.066 -11.522 -26.546 1.00 98.12 283 VAL A O 1
ATOM 2273 N N . LEU A 1 284 ? 2.257 -9.646 -26.083 1.00 96.50 284 LEU A N 1
ATOM 2274 C CA . LEU A 1 284 ? 1.491 -8.679 -26.880 1.00 96.50 284 LEU A CA 1
ATOM 2275 C C . LEU A 1 284 ? 1.865 -8.743 -28.367 1.00 96.50 284 LEU A C 1
ATOM 2277 O O . LEU A 1 284 ? 0.945 -8.599 -29.203 1.00 96.50 284 LEU A O 1
#

Sequence (284 aa):
MYDSRRDRLNWTQVGFNDSLSAWIMPESLPSPVDPAQNGTLVLQDMPPIRAGSDALHFETTISGEQQEYLHRKEIGEIRGASLANGGIIKPVHDITFDLGQNFAGWCRCKFNGPRGVSVFIRHAEILTQPLMSTNPQRDERLGWMGDAALSVDEALYNFDFIKMFLNFLNLIVDVQLSNGAVPNYVPGYYFPPDPNWGTALPTITWQLYRHYGDVRILETYYDHVRAYVEYIRSDYNSKGLGNLTYLFGDWVPPPPQPMTDQHLTSSFGFLHDVSLLINMSQVL

Mean predicted aligned error: 8.82 Å

Secondary structure (DSSP, 8-state):
---GGG--TTTTSTT---TT--PPPGGGSPPSS-TTS-PPP----SPPP---TT--EEEEE------SS--TT-------EE-TTS-EEPPSBTTB---SS---S--EEEEE--TT--------S-SS-----SSSSSS---EEHHHHHHHHHHHHHHS--HHHHHHHHHHHHHT--TTS---SEESS---SPPHHHHTHHHHHHHHHHHHH--HHHHHHHHHHHHHHHHHHHHHHHHH-GGG---SSSS-SPPTTPPPPPHHHHHHHHHHHHHHHHHHHHHH-

Foldseek 3Di:
DDACVPDQPQPVPPPRDCVPPPDDDVVPDDDPDDPVDPDDDDDQPDDDDDQDLFAFEFEAEFPADDDPDDDLPRGPDGPAGQTSVRDGFDAPPSPHTDPVDDDDDDYHYHYHDDRPDDDDDDDDPDPPDDDDDPDPPDPPVWAFQLVCLVCLLVDLVVDPCLSVLVVVLVQQLVQQDPQLATARTPPDDHDDDALSRRLSLLRNLLSSCVSPVDLVSLVVRLVSLVSNLVSQVVQCVVQNQQGGDHDQFQHPDPPPDDGDDSSVSSSVSSVVSVVSSVVSVVVD

Organism: NCBI:txid392033

Radius of gyration: 25.63 Å; Cα contacts (8 Å, |Δi|>4): 325; chains: 1; bounding box: 67×44×68 Å

Solvent-accessible surface area (backbone atoms only — not comparable to full-atom values): 17797 Å² total; per-residue (Å²): 138,86,65,78,90,71,64,63,87,57,72,92,42,92,88,53,83,60,89,86,48,90,74,73,61,72,87,77,48,82,72,90,67,59,87,86,56,90,76,80,94,72,83,82,72,48,88,74,94,71,86,58,88,77,48,48,36,33,46,42,48,45,57,49,80,95,61,101,70,78,59,98,85,49,74,31,77,70,85,30,28,42,35,64,87,72,46,72,46,59,54,78,52,92,89,38,71,73,78,92,64,90,80,87,85,71,76,45,77,45,81,46,62,58,90,86,72,85,84,89,87,85,87,77,92,55,98,82,69,85,88,88,68,104,42,92,80,57,101,67,71,65,46,43,23,31,63,48,42,74,40,46,67,63,49,55,76,77,40,97,41,66,42,54,52,52,52,51,50,48,48,45,60,76,58,40,43,98,72,23,47,38,33,34,30,38,88,63,82,48,69,77,44,22,32,59,18,36,36,22,59,47,48,46,52,51,48,51,30,72,76,68,69,45,62,67,55,46,71,69,43,46,67,59,38,50,34,31,52,52,33,54,48,53,46,31,76,73,56,34,59,81,52,29,65,60,78,70,53,52,72,84,51,63,85,91,53,73,60,59,62,38,26,59,42,18,36,48,29,49,54,50,43,52,50,50,54,52,56,52,63,74,74,108

Nearest PDB structures (foldseek):
  6i60-assembly1_A  TM=9.264E-01  e=4.621E-10  Dictyoglomus thermophilum H-6-12
  6i60-assembly2_B  TM=9.184E-01  e=3.379E-09  Dictyoglomus thermophilum H-6-12
  2okx-assembly1_A  TM=6.768E-01  e=3.047E-04  Bacillus sp. GL1
  8hmm-assembly1_A  TM=6.906E-01  e=2.101E-03  Aspergillus oryzae
  8iwd-assembly1_A  TM=6.866E-01  e=7.612E-03  Aspergillus niger

InterPro domains:
  IPR008902 Alpha-L-rhamnosidase, concanavalin-like domain [PF05592] (95-129)
  IPR008928 Six-hairpin glycosidase superfamily [SSF48208] (136-256)
  IPR012341 Six-hairpin glycosidase-like superfamily [G3DSA:1.50.10.10] (119-284)
  IPR016007 Alpha-L-rhamnosidase [PTHR33307] (136-284)
  IPR035396 Alpha-L-rhamnosidase, six-hairpin glycosidase domain [PF17389] (136-283)